Protein 5KZS (pdb70)

Nearest PDB structures (foldseek):
  5kzs-assembly1_A  TM=1.002E+00  e=8.493E-55  Listeria monocytogenes EGD-e
  5hl3-assembly1_A  TM=8.736E-01  e=1.172E-37  Listeria monocytogenes EGD-e
  5llk-assembly1_A  TM=5.503E-01  e=1.320E-02  Homo sapiens
  6hlu-assembly1_A  TM=4.053E-01  e=4.390E-02  Chlorobaculum tepidum
  8dpu-assembly1_A  TM=6.374E-01  e=7.133E-01  Homo sapiens

Organism: Listeria monocytogenes serovar 1/2a (strain ATCC BAA-679 / EGD-e) (NCBI:txid169963)

Sequence (324 aa):
SDLYPLPAPIIDVFPDEGLAKDAKNLNKDSVNDVIDQDDLDALTGLGFETETITNDSQLLERAFNNVNIVSVEFGEDLTEFPDISTIPHLNTLFFNTPPEGVTRNLSLPDYQNYPEVTITSGSNLIGAIPDFTGPDLSQLYADITSDDVPDFHTIPKLSTLDLSHNQLTNLPDFQNLTNLAELNLSFNNLTNTTNFTNLSNLNNLNLDYNHLNELPSNVLNSIFIENQSGTVPDQIIKQGETCTIQLPIYFQLAEINLVNPTVLGSYSADIPVEVVTTTNADTESITLDTSELSPGVYNFNVQFNDAYPITQEGCVYDWVLTVN

Structure (mmCIF, N/CA/C/O backbone):
data_5KZS
#
_entry.id   5KZS
#
_cell.length_a   157.776
_cell.length_b   157.776
_cell.length_c   36.280
_cell.angle_alpha   90.00
_cell.angle_beta   90.00
_cell.angle_gamma   90.00
#
_symmetry.space_group_name_H-M   'I 4'
#
loop_
_entity.id
_entity.type
_entity.pdbx_description
1 polymer 'Putative cell surface protein, similar to internalin proteins'
2 water water
#
loop_
_atom_site.group_PDB
_atom_site.id
_atom_site.type_symbol
_atom_site.label_atom_id
_atom_site.label_alt_id
_atom_site.label_comp_id
_atom_site.label_asym_id
_atom_site.label_entity_id
_atom_site.label_seq_id
_atom_site.pdbx_PDB_ins_code
_atom_site.Cartn_x
_atom_site.Cartn_y
_atom_site.Cartn_z
_atom_site.occupancy
_atom_site.B_iso_or_equiv
_atom_site.auth_seq_id
_atom_site.auth_comp_id
_atom_site.auth_asym_id
_atom_site.auth_atom_id
_atom_site.pdbx_PDB_model_num
ATOM 1 N N . SER A 1 5 ? -16.021 37.549 -5.118 1.00 116.68 32 SER A N 1
ATOM 2 C CA . SER A 1 5 ? -17.247 36.717 -4.900 1.00 119.53 32 SER A CA 1
ATOM 3 C C . SER A 1 5 ? -17.071 35.726 -3.732 1.00 114.72 32 SER A C 1
ATOM 4 O O . SER A 1 5 ? -17.573 34.593 -3.800 1.00 113.59 32 SER A O 1
ATOM 7 N N . ASP A 1 6 ? -16.393 36.190 -2.669 1.00 107.26 33 ASP A N 1
ATOM 8 C CA . ASP A 1 6 ? -15.913 35.380 -1.521 1.00 101.73 33 ASP A CA 1
ATOM 9 C C . ASP A 1 6 ? -14.635 34.589 -1.788 1.00 95.25 33 ASP A C 1
ATOM 10 O O . ASP A 1 6 ? -14.031 34.104 -0.837 1.00 91.94 33 ASP A O 1
ATOM 15 N N . LEU A 1 7 ? -14.222 34.448 -3.050 1.00 90.92 34 LEU A N 1
ATOM 16 C CA . LEU A 1 7 ? -13.108 33.561 -3.398 1.00 88.02 34 LEU A CA 1
ATOM 17 C C . LEU A 1 7 ? -11.780 34.120 -2.912 1.00 84.47 34 LEU A C 1
ATOM 18 O O . LEU A 1 7 ? -11.387 35.211 -3.317 1.00 84.71 34 LEU A O 1
ATOM 23 N N . TYR A 1 8 ? -11.099 33.359 -2.052 1.00 80.17 35 TYR A N 1
ATOM 24 C CA . TYR A 1 8 ? -9.786 33.738 -1.535 1.00 77.66 35 TYR A CA 1
ATOM 25 C C . TYR A 1 8 ? -8.794 33.671 -2.679 1.00 76.93 35 TYR A C 1
ATOM 26 O O . TYR A 1 8 ? -8.901 32.783 -3.527 1.00 74.57 35 TYR A O 1
ATOM 35 N N . PRO A 1 9 ? -7.837 34.612 -2.729 1.00 78.30 36 PRO A N 1
ATOM 36 C CA . PRO A 1 9 ? -6.949 34.599 -3.876 1.00 78.40 36 PRO A CA 1
ATOM 37 C C . PRO A 1 9 ? -5.777 33.658 -3.642 1.00 78.32 36 PRO A C 1
ATOM 38 O O . PRO A 1 9 ? -5.278 33.533 -2.510 1.00 78.06 36 PRO A O 1
ATOM 42 N N . LEU A 1 10 ? -5.343 33.016 -4.718 1.00 77.69 37 LEU A N 1
ATOM 43 C CA . LEU A 1 10 ? -4.343 31.968 -4.650 1.00 76.64 37 LEU A CA 1
ATOM 44 C C . LEU A 1 10 ? -3.107 32.426 -5.398 1.00 76.36 37 LEU A C 1
ATOM 45 O O . LEU A 1 10 ? -3.233 33.212 -6.331 1.00 77.39 37 LEU A O 1
ATOM 50 N N . PRO A 1 11 ? -1.914 31.942 -5.041 1.00 76.96 38 PRO A N 1
ATOM 51 C CA . PRO A 1 11 ? -1.683 30.878 -4.041 1.00 75.20 38 PRO A CA 1
ATOM 52 C C . PRO A 1 11 ? -1.831 31.311 -2.581 1.00 72.46 38 PRO A C 1
ATOM 53 O O . PRO A 1 11 ? -1.721 32.471 -2.297 1.00 75.05 38 PRO A O 1
ATOM 57 N N . ALA A 1 12 ? -2.062 30.375 -1.671 1.00 71.01 39 ALA A N 1
ATOM 58 C CA . ALA A 1 12 ? -2.109 30.677 -0.238 1.00 70.12 39 ALA A CA 1
ATOM 59 C C . ALA A 1 12 ? -2.247 29.413 0.627 1.00 70.20 39 ALA A C 1
ATOM 60 O O . ALA A 1 12 ? -2.706 28.349 0.134 1.00 68.94 39 ALA A O 1
ATOM 62 N N . PRO A 1 13 ? -1.899 29.530 1.932 1.00 70.65 40 PRO A N 1
ATOM 63 C CA . PRO A 1 13 ? -1.991 28.388 2.845 1.00 71.42 40 PRO A CA 1
ATOM 64 C C . PRO A 1 13 ? -3.393 27.830 2.940 1.00 73.08 40 PRO A C 1
ATOM 65 O O . PRO A 1 13 ? -4.374 28.560 2.768 1.00 74.40 40 PRO A O 1
ATOM 69 N N . ILE A 1 14 ? -3.493 26.543 3.227 1.00 73.94 41 ILE A N 1
ATOM 70 C CA . ILE A 1 14 ? -4.792 25.936 3.450 1.00 73.14 41 ILE A CA 1
ATOM 71 C C . ILE A 1 14 ? -5.492 26.640 4.619 1.00 72.54 41 ILE A C 1
ATOM 72 O O . ILE A 1 14 ? -6.578 27.163 4.436 1.00 75.07 41 ILE A O 1
ATOM 77 N N . ILE A 1 15 ? -4.861 26.697 5.787 1.00 71.79 42 ILE A N 1
ATOM 78 C CA . ILE A 1 15 ? -5.469 27.316 6.986 1.00 73.56 42 ILE A CA 1
ATOM 79 C C . ILE A 1 15 ? -5.983 28.781 6.769 1.00 76.35 42 ILE A C 1
ATOM 80 O O . ILE A 1 15 ? -6.898 29.237 7.463 1.00 78.20 42 ILE A O 1
ATOM 85 N N . ASP A 1 16 ? -5.404 29.507 5.812 1.00 75.92 43 ASP A N 1
ATOM 86 C CA . ASP A 1 16 ? -5.865 30.861 5.475 1.00 76.10 43 ASP A CA 1
ATOM 87 C C . ASP A 1 16 ? -7.059 30.863 4.520 1.00 73.94 43 ASP A C 1
ATOM 88 O O . ASP A 1 16 ? -7.931 31.716 4.638 1.00 74.97 43 ASP A O 1
ATOM 93 N N . VAL A 1 17 ? -7.067 29.956 3.549 1.00 71.71 44 VAL A N 1
ATOM 94 C CA . VAL A 1 17 ? -8.245 29.756 2.693 1.00 71.74 44 VAL A CA 1
ATOM 95 C C . VAL A 1 17 ? -9.421 29.190 3.524 1.00 71.06 44 VAL A C 1
ATOM 96 O O . VAL A 1 17 ? -10.568 29.612 3.355 1.00 69.82 44 VAL A O 1
ATOM 100 N N . PHE A 1 18 ? -9.127 28.274 4.441 1.00 70.19 45 PHE A N 1
ATOM 101 C CA . PHE A 1 18 ? -10.153 27.561 5.194 1.00 70.72 45 PHE A CA 1
ATOM 102 C C . PHE A 1 18 ? -9.966 27.754 6.711 1.00 71.04 45 PHE A C 1
ATOM 103 O O . PHE A 1 18 ? -9.635 26.805 7.410 1.00 73.91 45 PHE A O 1
ATOM 111 N N . PRO A 1 19 ? -10.216 28.963 7.239 1.00 70.16 46 PRO A N 1
ATOM 112 C CA . PRO A 1 19 ? -9.896 29.361 8.631 1.00 71.53 46 PRO A CA 1
ATOM 113 C C . PRO A 1 19 ? -10.622 28.691 9.822 1.00 73.49 46 PRO A C 1
ATOM 114 O O . PRO A 1 19 ? -11.074 29.376 10.745 1.00 73.96 46 PRO A O 1
ATOM 118 N N . ASP A 1 20 ? -10.691 27.360 9.804 1.00 76.59 47 ASP A N 1
ATOM 119 C CA . ASP A 1 20 ? -11.193 26.536 10.909 1.00 79.48 47 ASP A CA 1
ATOM 120 C C . ASP A 1 20 ? -10.283 25.317 10.970 1.00 81.81 47 ASP A C 1
ATOM 121 O O . ASP A 1 20 ? -10.014 24.697 9.931 1.00 80.47 47 ASP A O 1
ATOM 126 N N . GLU A 1 21 ? -9.807 24.975 12.167 1.00 85.32 48 GLU A N 1
ATOM 127 C CA . GLU A 1 21 ? -8.879 23.853 12.322 1.00 86.92 48 GLU A CA 1
ATOM 128 C C . GLU A 1 21 ? -9.450 22.597 11.681 1.00 84.86 48 GLU A C 1
ATOM 129 O O . GLU A 1 21 ? -8.844 22.035 10.763 1.00 84.49 48 GLU A O 1
ATOM 135 N N . GLY A 1 22 ? -10.633 22.203 12.137 1.00 82.85 49 GLY A N 1
ATOM 136 C CA . GLY A 1 22 ? -11.276 20.992 11.670 1.00 82.77 49 GLY A CA 1
ATOM 137 C C . GLY A 1 22 ? -11.361 20.903 10.157 1.00 81.46 49 GLY A C 1
ATOM 138 O O . GLY A 1 22 ? -10.957 19.901 9.571 1.00 81.65 49 GLY A O 1
ATOM 139 N N . LEU A 1 23 ? -11.870 21.958 9.528 1.00 80.29 50 LEU A N 1
ATOM 140 C CA . LEU A 1 23 ? -12.126 21.955 8.081 1.00 77.88 50 LEU A CA 1
ATOM 141 C C . LEU A 1 23 ? -10.835 21.957 7.287 1.00 75.17 50 LEU A C 1
ATOM 142 O O . LEU A 1 23 ? -10.750 21.343 6.231 1.00 72.37 50 LEU A O 1
ATOM 147 N N . ALA A 1 24 ? -9.848 22.678 7.800 1.00 74.91 51 ALA A N 1
ATOM 148 C CA . ALA A 1 24 ? -8.554 22.789 7.157 1.00 75.85 51 ALA A CA 1
ATOM 149 C C . ALA A 1 24 ? -7.822 21.457 7.181 1.00 76.82 51 ALA A C 1
ATOM 150 O O . ALA A 1 24 ? -7.227 21.037 6.175 1.00 75.15 51 ALA A O 1
ATOM 152 N N . LYS A 1 25 ? -7.855 20.818 8.347 1.00 77.94 52 LYS A N 1
ATOM 153 C CA . LYS A 1 25 ? -7.289 19.493 8.517 1.00 80.07 52 LYS A CA 1
ATOM 154 C C . LYS A 1 25 ? -7.869 18.543 7.464 1.00 77.11 52 LYS A C 1
ATOM 155 O O . LYS A 1 25 ? -7.120 17.914 6.718 1.00 76.49 52 LYS A O 1
ATOM 161 N N . ASP A 1 26 ? -9.191 18.498 7.359 1.00 75.04 53 ASP A N 1
ATOM 162 C CA . ASP A 1 26 ? -9.850 17.639 6.370 1.00 75.93 53 ASP A CA 1
ATOM 163 C C . ASP A 1 26 ? -9.511 18.045 4.941 1.00 74.51 53 ASP A C 1
ATOM 164 O O . ASP A 1 26 ? -9.295 17.190 4.079 1.00 74.34 53 ASP A O 1
ATOM 177 N N . ALA A 1 28 ? -6.795 19.502 4.008 1.00 75.89 55 ALA A N 1
ATOM 178 C CA . ALA A 1 28 ? -5.398 19.094 3.802 1.00 76.76 55 ALA A CA 1
ATOM 179 C C . ALA A 1 28 ? -5.345 17.674 3.315 1.00 76.58 55 ALA A C 1
ATOM 180 O O . ALA A 1 28 ? -4.700 17.380 2.310 1.00 75.24 55 ALA A O 1
ATOM 182 N N . LYS A 1 29 ? -6.056 16.809 4.036 1.00 78.63 56 LYS A N 1
ATOM 183 C CA . LYS A 1 29 ? -6.209 15.413 3.654 1.00 78.34 56 LYS A CA 1
ATOM 184 C C . LYS A 1 29 ? -6.840 15.261 2.265 1.00 76.19 56 LYS A C 1
ATOM 185 O O . LYS A 1 29 ? -6.359 14.483 1.468 1.00 77.23 56 LYS A O 1
ATOM 191 N N . ASN A 1 30 ? -7.882 16.020 1.956 1.00 75.34 57 ASN A N 1
ATOM 192 C CA . ASN A 1 30 ? -8.507 15.934 0.628 1.00 76.19 57 ASN A CA 1
ATOM 193 C C . ASN A 1 30 ? -7.572 16.313 -0.527 1.00 77.02 57 ASN A C 1
ATOM 194 O O . ASN A 1 30 ? -7.697 15.783 -1.623 1.00 75.60 57 ASN A O 1
ATOM 199 N N . LEU A 1 31 ? -6.646 17.234 -0.261 1.00 80.08 58 LEU A N 1
ATOM 200 C CA . LEU A 1 31 ? -5.680 17.749 -1.245 1.00 80.71 58 LEU A CA 1
ATOM 201 C C . LEU A 1 31 ? -4.340 17.026 -1.214 1.00 83.47 58 LEU A C 1
ATOM 202 O O . LEU A 1 31 ? -3.438 17.343 -1.997 1.00 82.22 58 LEU A O 1
ATOM 207 N N . ASN A 1 32 ? -4.203 16.086 -0.285 1.00 87.27 59 ASN A N 1
ATOM 208 C CA . ASN A 1 32 ? -3.000 15.284 -0.121 1.00 89.45 59 ASN A CA 1
ATOM 209 C C . ASN A 1 32 ? -1.806 16.152 0.275 1.00 88.51 59 ASN A C 1
ATOM 210 O O . ASN A 1 32 ? -0.735 16.075 -0.327 1.00 91.32 59 ASN A O 1
ATOM 215 N N . LYS A 1 33 ? -2.018 16.978 1.298 1.00 84.58 60 LYS A N 1
ATOM 216 C CA . LYS A 1 33 ? -0.991 17.847 1.835 1.00 84.30 60 LYS A CA 1
ATOM 217 C C . LYS A 1 33 ? -0.794 17.516 3.304 1.00 84.04 60 LYS A C 1
ATOM 218 O O . LYS A 1 33 ? -1.754 17.279 4.015 1.00 84.43 60 LYS A O 1
ATOM 224 N N . ASP A 1 34 ? 0.454 17.522 3.756 1.00 87.49 61 ASP A N 1
ATOM 225 C CA . ASP A 1 34 ? 0.807 17.098 5.124 1.00 89.12 61 ASP A CA 1
ATOM 226 C C . ASP A 1 34 ? 0.401 18.104 6.198 1.00 86.37 61 ASP A C 1
ATOM 227 O O . ASP A 1 34 ? 0.176 17.742 7.354 1.00 84.57 61 ASP A O 1
ATOM 232 N N . SER A 1 35 ? 0.338 19.369 5.814 1.00 84.06 62 SER A N 1
ATOM 233 C CA . SER A 1 35 ? 0.188 20.449 6.761 1.00 83.76 62 SER A CA 1
ATOM 234 C C . SER A 1 35 ? -0.921 21.377 6.308 1.00 81.93 62 SER A C 1
ATOM 235 O O . SER A 1 35 ? -1.111 21.594 5.106 1.00 81.98 62 SER A O 1
ATOM 238 N N . VAL A 1 36 ? -1.637 21.944 7.276 1.00 80.25 63 VAL A N 1
ATOM 239 C CA . VAL A 1 36 ? -2.608 23.013 6.996 1.00 77.57 63 VAL A CA 1
ATOM 240 C C . VAL A 1 36 ? -1.899 24.306 6.548 1.00 78.64 63 VAL A C 1
ATOM 241 O O . VAL A 1 36 ? -2.528 25.203 5.981 1.00 79.98 63 VAL A O 1
ATOM 245 N N . ASN A 1 37 ? -0.594 24.402 6.803 1.00 78.24 64 ASN A N 1
ATOM 246 C CA . ASN A 1 37 ? 0.196 25.539 6.352 1.00 77.94 64 ASN A CA 1
ATOM 247 C C . ASN A 1 37 ? 0.720 25.379 4.929 1.00 75.83 64 ASN A C 1
ATOM 248 O O . ASN A 1 37 ? 1.304 26.319 4.387 1.00 75.30 64 ASN A O 1
ATOM 253 N N . ASP A 1 38 ? 0.504 24.215 4.317 1.00 74.61 65 ASP A N 1
ATOM 254 C CA . ASP A 1 38 ? 0.924 24.000 2.940 1.00 74.89 65 ASP A CA 1
ATOM 255 C C . ASP A 1 38 ? 0.147 24.859 1.960 1.00 73.99 65 ASP A C 1
ATOM 256 O O . ASP A 1 38 ? -1.074 24.998 2.041 1.00 73.66 65 ASP A O 1
ATOM 261 N N . VAL A 1 39 ? 0.893 25.432 1.032 1.00 73.41 66 VAL A N 1
ATOM 262 C CA . VAL A 1 39 ? 0.356 26.350 0.063 1.00 73.63 66 VAL A CA 1
ATOM 263 C C . VAL A 1 39 ? -0.340 25.604 -1.062 1.00 72.93 66 VAL A C 1
ATOM 264 O O . VAL A 1 39 ? 0.222 24.672 -1.630 1.00 73.16 66 VAL A O 1
ATOM 268 N N . ILE A 1 40 ? -1.542 26.072 -1.401 1.00 73.18 67 ILE A N 1
ATOM 269 C CA . ILE A 1 40 ? -2.307 25.526 -2.519 1.00 73.90 67 ILE A CA 1
ATOM 270 C C . ILE A 1 40 ? -2.560 26.565 -3.570 1.00 73.09 67 ILE A C 1
ATOM 271 O O . ILE A 1 40 ? -2.633 27.744 -3.267 1.00 72.73 67 ILE A O 1
ATOM 276 N N . ASP A 1 41 ? -2.697 26.097 -4.804 1.00 74.33 68 ASP A N 1
ATOM 277 C CA . ASP A 1 41 ? -3.053 26.943 -5.938 1.00 76.61 68 ASP A CA 1
ATOM 278 C C . ASP A 1 41 ? -4.346 26.415 -6.545 1.00 76.96 68 ASP A C 1
ATOM 279 O O . ASP A 1 41 ? -4.905 25.435 -6.050 1.00 75.07 68 ASP A O 1
ATOM 284 N N . GLN A 1 42 ? -4.819 27.069 -7.604 1.00 79.56 69 GLN A N 1
ATOM 285 C CA . GLN A 1 42 ? -6.071 26.677 -8.263 1.00 80.70 69 GLN A CA 1
ATOM 286 C C . GLN A 1 42 ? -5.988 25.292 -8.912 1.00 79.25 69 GLN A C 1
ATOM 287 O O . GLN A 1 42 ? -6.944 24.531 -8.834 1.00 77.68 69 GLN A O 1
ATOM 293 N N . ASP A 1 43 ? -4.852 24.963 -9.525 1.00 80.17 70 ASP A N 1
ATOM 294 C CA . ASP A 1 43 ? -4.640 23.620 -10.100 1.00 81.23 70 ASP A CA 1
ATOM 295 C C . ASP A 1 43 ? -4.870 22.499 -9.082 1.00 78.62 70 ASP A C 1
ATOM 296 O O . ASP A 1 43 ? -5.449 21.464 -9.424 1.00 77.14 70 ASP A O 1
ATOM 301 N N . ASP A 1 44 ? -4.435 22.720 -7.838 1.00 77.13 71 ASP A N 1
ATOM 302 C CA . ASP A 1 44 ? -4.618 21.743 -6.750 1.00 76.92 71 ASP A CA 1
ATOM 303 C C . ASP A 1 44 ? -6.087 21.451 -6.456 1.00 75.01 71 ASP A C 1
ATOM 304 O O . ASP A 1 44 ? -6.446 20.325 -6.125 1.00 73.57 71 ASP A O 1
ATOM 309 N N . LEU A 1 45 ? -6.920 22.478 -6.564 1.00 75.33 72 LEU A N 1
ATOM 310 C CA . LEU A 1 45 ? -8.358 22.340 -6.423 1.00 74.30 72 LEU A CA 1
ATOM 311 C C . LEU A 1 45 ? -8.976 21.747 -7.692 1.00 74.44 72 LEU A C 1
ATOM 312 O O . LEU A 1 45 ? -9.868 20.906 -7.590 1.00 75.52 72 LEU A O 1
ATOM 317 N N . ASP A 1 46 ? -8.506 22.165 -8.872 1.00 75.38 73 ASP A N 1
ATOM 318 C CA . ASP A 1 46 ? -9.011 21.634 -10.155 1.00 77.12 73 ASP A CA 1
ATOM 319 C C . ASP A 1 46 ? -8.801 20.118 -10.291 1.00 78.86 73 ASP A C 1
ATOM 320 O O . ASP A 1 46 ? -9.586 19.438 -10.956 1.00 79.24 73 ASP A O 1
ATOM 325 N N . ALA A 1 47 ? -7.753 19.591 -9.658 1.00 79.69 74 ALA A N 1
ATOM 326 C CA . ALA A 1 47 ? -7.519 18.148 -9.640 1.00 81.64 74 ALA A CA 1
ATOM 327 C C . ALA A 1 47 ? -8.455 17.361 -8.709 1.00 82.43 74 ALA A C 1
ATOM 328 O O . ALA A 1 47 ? -8.559 16.141 -8.861 1.00 87.32 74 ALA A O 1
ATOM 330 N N . LEU A 1 48 ? -9.118 18.022 -7.757 1.00 80.05 75 LEU A N 1
ATOM 331 C CA . LEU A 1 48 ? -10.049 17.329 -6.857 1.00 79.27 75 LEU A CA 1
ATOM 332 C C . LEU A 1 48 ? -11.330 16.893 -7.578 1.00 79.53 75 LEU A C 1
ATOM 333 O O . LEU A 1 48 ? -11.905 17.677 -8.335 1.00 81.62 75 LEU A O 1
ATOM 338 N N . THR A 1 49 ? -11.748 15.639 -7.353 1.00 77.92 76 THR A N 1
ATOM 339 C CA . THR A 1 49 ? -13.073 15.148 -7.776 1.00 76.38 76 THR A CA 1
ATOM 340 C C . THR A 1 49 ? -13.997 14.739 -6.612 1.00 74.76 76 THR A C 1
ATOM 341 O O . THR A 1 49 ? -15.175 14.448 -6.843 1.00 74.94 76 THR A O 1
ATOM 345 N N . GLY A 1 50 ? -13.486 14.743 -5.379 1.00 73.73 77 GLY A N 1
ATOM 346 C CA . GLY A 1 50 ? -14.270 14.356 -4.208 1.00 73.38 77 GLY A CA 1
ATOM 347 C C . GLY A 1 50 ? -13.775 15.040 -2.954 1.00 73.79 77 GLY A C 1
ATOM 348 O O . GLY A 1 50 ? -12.607 15.368 -2.856 1.00 75.13 77 GLY A O 1
ATOM 349 N N . LEU A 1 51 ? -14.668 15.255 -1.997 1.00 75.38 78 LEU A N 1
ATOM 350 C CA . LEU A 1 51 ? -14.339 15.905 -0.732 1.00 76.05 78 LEU A CA 1
ATOM 351 C C . LEU A 1 51 ? -14.887 15.083 0.422 1.00 76.24 78 LEU A C 1
ATOM 352 O O . LEU A 1 51 ? -16.095 14.936 0.547 1.00 78.63 78 LEU A O 1
ATOM 357 N N . GLY A 1 52 ? -14.009 14.536 1.254 1.00 75.79 79 GLY A N 1
ATOM 358 C CA . GLY A 1 52 ? -14.418 13.853 2.487 1.00 74.76 79 GLY A CA 1
ATOM 359 C C . GLY A 1 52 ? -14.271 14.761 3.694 1.00 73.66 79 GLY A C 1
ATOM 360 O O . GLY A 1 52 ? -13.450 15.677 3.683 1.00 71.12 79 GLY A O 1
ATOM 361 N N . PHE A 1 53 ? -15.066 14.507 4.733 1.00 72.58 80 PHE A N 1
ATOM 362 C CA . PHE A 1 53 ? -14.989 15.263 5.988 1.00 73.91 80 PHE A CA 1
ATOM 363 C C . PHE A 1 53 ? -15.226 14.323 7.139 1.00 75.36 80 PHE A C 1
ATOM 364 O O . PHE A 1 53 ? -16.104 13.474 7.069 1.00 73.81 80 PHE A O 1
ATOM 372 N N . GLU A 1 54 ? -14.442 14.477 8.196 1.00 79.18 81 GLU A N 1
ATOM 373 C CA . GLU A 1 54 ? -14.508 13.566 9.345 1.00 83.85 81 GLU A CA 1
ATOM 374 C C . GLU A 1 54 ? -14.272 14.192 10.728 1.00 82.87 81 GLU A C 1
ATOM 375 O O . GLU A 1 54 ? -14.592 13.568 11.736 1.00 84.46 81 GLU A O 1
ATOM 381 N N . THR A 1 55 ? -13.726 15.404 10.794 1.00 81.29 82 THR A N 1
ATOM 382 C CA . THR A 1 55 ? -13.410 16.027 12.073 1.00 82.16 82 THR A CA 1
ATOM 383 C C . THR A 1 55 ? -14.694 16.587 12.668 1.00 83.05 82 THR A C 1
ATOM 384 O O . THR A 1 55 ? -15.385 17.407 12.037 1.00 82.01 82 THR A O 1
ATOM 388 N N . GLU A 1 56 ? -15.001 16.160 13.891 1.00 83.58 83 GLU A N 1
ATOM 389 C CA . GLU A 1 56 ? -16.311 16.433 14.483 1.00 84.49 83 GLU A CA 1
ATOM 390 C C . GLU A 1 56 ? -16.508 17.848 15.052 1.00 82.94 83 GLU A C 1
ATOM 391 O O . GLU A 1 56 ? -17.593 18.162 15.533 1.00 81.13 83 GLU A O 1
ATOM 397 N N . THR A 1 57 ? -15.479 18.693 14.988 1.00 82.50 84 THR A N 1
ATOM 398 C CA . THR A 1 57 ? -15.604 20.101 15.390 1.00 83.29 84 THR A CA 1
ATOM 399 C C . THR A 1 57 ? -16.199 20.996 14.299 1.00 82.21 84 THR A C 1
ATOM 400 O O . THR A 1 57 ? -16.565 22.138 14.599 1.00 82.91 84 THR A O 1
ATOM 404 N N . ILE A 1 58 ? -16.289 20.491 13.058 1.00 79.71 85 ILE A N 1
ATOM 405 C CA . ILE A 1 58 ? -16.861 21.254 11.940 1.00 77.49 85 ILE A CA 1
ATOM 406 C C . ILE A 1 58 ? -18.325 21.495 12.267 1.00 78.42 85 ILE A C 1
ATOM 407 O O . ILE A 1 58 ? -19.029 20.562 12.661 1.00 83.03 85 ILE A O 1
ATOM 412 N N . THR A 1 59 ? -18.756 22.749 12.139 1.00 79.94 86 THR A N 1
ATOM 413 C CA . THR A 1 59 ? -20.154 23.168 12.314 1.00 80.78 86 THR A CA 1
ATOM 414 C C . THR A 1 59 ? -20.736 23.599 10.974 1.00 80.36 86 THR A C 1
ATOM 415 O O . THR A 1 59 ? -20.015 23.651 9.971 1.00 79.40 86 THR A O 1
ATOM 419 N N . ASN A 1 60 ? -22.032 23.921 10.973 1.00 82.49 87 ASN A N 1
ATOM 420 C CA . ASN A 1 60 ? -22.720 24.488 9.796 1.00 83.10 87 ASN A CA 1
ATOM 421 C C . ASN A 1 60 ? -22.038 25.766 9.317 1.00 84.08 87 ASN A C 1
ATOM 422 O O . ASN A 1 60 ? -21.934 26.014 8.109 1.00 84.44 87 ASN A O 1
ATOM 427 N N . ASP A 1 61 ? -21.603 26.580 10.279 1.00 84.36 88 ASP A N 1
ATOM 428 C CA . ASP A 1 61 ? -20.899 27.821 9.987 1.00 84.35 88 ASP A CA 1
ATOM 429 C C . ASP A 1 61 ? -19.498 27.556 9.412 1.00 82.24 88 ASP A C 1
ATOM 430 O O . ASP A 1 61 ? -19.175 28.056 8.338 1.00 79.86 88 ASP A O 1
ATOM 435 N N . SER A 1 62 ? -18.688 26.737 10.085 1.00 82.14 89 SER A N 1
ATOM 436 C CA . SER A 1 62 ? -17.357 26.377 9.563 1.00 80.73 89 SER A CA 1
ATOM 437 C C . SER A 1 62 ? -17.445 25.839 8.130 1.00 79.01 89 SER A C 1
ATOM 438 O O . SER A 1 62 ? -16.695 26.265 7.254 1.00 76.94 89 SER A O 1
ATOM 449 N N . GLN A 1 64 ? -19.495 26.346 5.803 1.00 79.15 91 GLN A N 1
ATOM 450 C CA . GLN A 1 64 ? -19.733 27.420 4.812 1.00 81.24 91 GLN A CA 1
ATOM 451 C C . GLN A 1 64 ? -18.464 28.042 4.255 1.00 78.27 91 GLN A C 1
ATOM 452 O O . GLN A 1 64 ? -18.483 28.583 3.152 1.00 78.12 91 GLN A O 1
ATOM 458 N N . LEU A 1 65 ? -17.364 27.944 4.993 1.00 76.41 92 LEU A N 1
ATOM 459 C CA . LEU A 1 65 ? -16.100 28.522 4.537 1.00 76.07 92 LEU A CA 1
ATOM 460 C C . LEU A 1 65 ? -15.664 27.921 3.193 1.00 75.41 92 LEU A C 1
ATOM 461 O O . LEU A 1 65 ? -14.866 28.520 2.485 1.00 74.84 92 LEU A O 1
ATOM 466 N N . LEU A 1 66 ? -16.224 26.766 2.834 1.00 75.00 93 LEU A N 1
ATOM 467 C CA . LEU A 1 66 ? -15.995 26.137 1.526 1.00 76.32 93 LEU A CA 1
ATOM 468 C C . LEU A 1 66 ? -16.323 26.999 0.308 1.00 77.11 93 LEU A C 1
ATOM 469 O O . LEU A 1 66 ? -15.804 26.739 -0.776 1.00 78.13 93 LEU A O 1
ATOM 474 N N . GLU A 1 67 ? -17.175 28.003 0.447 1.00 78.21 94 GLU A N 1
ATOM 475 C CA . GLU A 1 67 ? -17.384 28.900 -0.683 1.00 82.19 94 GLU A CA 1
ATOM 476 C C . GLU A 1 67 ? -16.271 29.940 -0.871 1.00 81.47 94 GLU A C 1
ATOM 477 O O . GLU A 1 67 ? -16.396 30.822 -1.728 1.00 81.31 94 GLU A O 1
ATOM 483 N N . ARG A 1 68 ? -15.189 29.826 -0.090 1.00 80.24 95 ARG A N 1
ATOM 484 C CA . ARG A 1 68 ? -13.958 30.596 -0.307 1.00 79.07 95 ARG A CA 1
ATOM 485 C C . ARG A 1 68 ? -13.027 29.964 -1.357 1.00 79.11 95 ARG A C 1
ATOM 486 O O . ARG A 1 68 ? -11.997 30.563 -1.677 1.00 79.97 95 ARG A O 1
ATOM 494 N N . ALA A 1 69 ? -13.364 28.782 -1.895 1.00 77.37 96 ALA A N 1
ATOM 495 C CA . ALA A 1 69 ? -12.571 28.186 -2.983 1.00 77.24 96 ALA A CA 1
ATOM 496 C C . ALA A 1 69 ? -13.466 27.623 -4.059 1.00 76.36 96 ALA A C 1
ATOM 497 O O . ALA A 1 69 ? -14.528 27.139 -3.740 1.00 76.93 96 ALA A O 1
ATOM 507 N N . PHE A 1 71 ? -14.444 24.831 -6.523 1.00 79.08 98 PHE A N 1
ATOM 508 C CA . PHE A 1 71 ? -14.283 23.394 -6.760 1.00 76.26 98 PHE A CA 1
ATOM 509 C C . PHE A 1 71 ? -14.912 23.032 -8.099 1.00 76.57 98 PHE A C 1
ATOM 510 O O . PHE A 1 71 ? -16.039 22.562 -8.142 1.00 78.65 98 PHE A O 1
ATOM 518 N N . ASN A 1 72 ? -14.183 23.268 -9.186 1.00 77.51 99 ASN A N 1
ATOM 519 C CA . ASN A 1 72 ? -14.702 23.078 -10.552 1.00 79.77 99 ASN A CA 1
ATOM 520 C C . ASN A 1 72 ? -15.095 21.636 -10.912 1.00 80.59 99 ASN A C 1
ATOM 521 O O . ASN A 1 72 ? -16.037 21.422 -11.679 1.00 79.05 99 ASN A O 1
ATOM 526 N N . ASN A 1 73 ? -14.362 20.655 -10.386 1.00 81.12 100 ASN A N 1
ATOM 527 C CA . ASN A 1 73 ? -14.504 19.268 -10.835 1.00 80.10 100 ASN A CA 1
ATOM 528 C C . ASN A 1 73 ? -14.936 18.278 -9.753 1.00 78.83 100 ASN A C 1
ATOM 529 O O . ASN A 1 73 ? -15.053 17.080 -10.043 1.00 78.81 100 ASN A O 1
ATOM 534 N N . VAL A 1 74 ? -15.210 18.766 -8.534 1.00 77.55 101 VAL A N 1
ATOM 535 C CA . VAL A 1 74 ? -15.752 17.920 -7.464 1.00 75.85 101 VAL A CA 1
ATOM 536 C C . VAL A 1 74 ? -17.134 17.499 -7.903 1.00 75.53 101 VAL A C 1
ATOM 537 O O . VAL A 1 74 ? -17.933 18.342 -8.262 1.00 75.98 101 VAL A O 1
ATOM 541 N N . ASN A 1 75 ? -17.390 16.196 -7.913 1.00 76.41 102 ASN A N 1
ATOM 542 C CA . ASN A 1 75 ? -18.727 15.669 -8.202 1.00 75.76 102 ASN A CA 1
ATOM 543 C C . ASN A 1 75 ? -19.273 14.834 -7.046 1.00 72.85 102 ASN A C 1
ATOM 544 O O . ASN A 1 75 ? -20.330 14.226 -7.191 1.00 74.85 102 ASN A O 1
ATOM 549 N N . ILE A 1 76 ? -18.589 14.816 -5.905 1.00 70.62 103 ILE A N 1
ATOM 550 C CA . ILE A 1 76 ? -19.079 14.080 -4.751 1.00 71.20 103 ILE A CA 1
ATOM 551 C C . ILE A 1 76 ? -18.542 14.615 -3.433 1.00 70.74 103 ILE A C 1
ATOM 552 O O . ILE A 1 76 ? -17.384 15.002 -3.340 1.00 71.45 103 ILE A O 1
ATOM 557 N N . VAL A 1 77 ? -19.404 14.612 -2.423 1.00 71.26 104 VAL A N 1
ATOM 558 C CA . VAL A 1 77 ? -19.081 15.073 -1.085 1.00 73.21 104 VAL A CA 1
ATOM 559 C C . VAL A 1 77 ? -19.540 14.000 -0.110 1.00 74.81 104 VAL A C 1
ATOM 560 O O . VAL A 1 77 ? -20.691 13.583 -0.162 1.00 75.31 104 VAL A O 1
ATOM 564 N N . SER A 1 78 ? -18.656 13.610 0.806 1.00 77.42 105 SER A N 1
ATOM 565 C CA . SER A 1 78 ? -18.908 12.505 1.726 1.00 78.74 105 SER A CA 1
ATOM 566 C C . SER A 1 78 ? -18.575 12.873 3.169 1.00 78.85 105 SER A C 1
ATOM 567 O O . SER A 1 78 ? -17.409 12.993 3.529 1.00 81.37 105 SER A O 1
ATOM 570 N N . VAL A 1 79 ? -19.609 13.029 3.988 1.00 77.89 106 VAL A N 1
ATOM 571 C CA . VAL A 1 79 ? -19.458 13.365 5.397 1.00 77.32 106 VAL A CA 1
ATOM 572 C C . VAL A 1 79 ? -19.382 12.046 6.162 1.00 79.28 106 VAL A C 1
ATOM 573 O O . VAL A 1 79 ? -20.397 11.508 6.591 1.00 78.30 106 VAL A O 1
ATOM 585 N N . GLU A 1 81 ? -17.824 11.295 9.063 1.00 81.57 108 GLU A N 1
ATOM 586 C CA . GLU A 1 81 ? -18.065 11.442 10.491 1.00 83.42 108 GLU A CA 1
ATOM 587 C C . GLU A 1 81 ? -18.344 12.924 10.767 1.00 82.37 108 GLU A C 1
ATOM 588 O O . GLU A 1 81 ? -17.893 13.776 9.999 1.00 81.95 108 GLU A O 1
ATOM 594 N N . PHE A 1 82 ? -19.097 13.223 11.832 1.00 81.67 109 PHE A N 1
ATOM 595 C CA . PHE A 1 82 ? -19.513 14.613 12.162 1.00 80.25 109 PHE A CA 1
ATOM 596 C C . PHE A 1 82 ? -20.152 14.751 13.550 1.00 80.22 109 PHE A C 1
ATOM 597 O O . PHE A 1 82 ? -20.790 13.819 14.030 1.00 84.52 109 PHE A O 1
ATOM 605 N N . GLY A 1 83 ? -19.992 15.915 14.177 1.00 79.75 110 GLY A N 1
ATOM 606 C CA . GLY A 1 83 ? -20.548 16.199 15.515 1.00 81.74 110 GLY A CA 1
ATOM 607 C C . GLY A 1 83 ? -21.952 16.818 15.529 1.00 84.10 110 GLY A C 1
ATOM 608 O O . GLY A 1 83 ? -22.545 17.096 14.473 1.00 81.62 110 GLY A O 1
ATOM 609 N N . GLU A 1 84 ? -22.475 17.044 16.736 1.00 86.76 111 GLU A N 1
ATOM 610 C CA . GLU A 1 84 ? -23.831 17.586 16.921 1.00 90.16 111 GLU A CA 1
ATOM 611 C C . GLU A 1 84 ? -24.070 18.931 16.240 1.00 89.40 111 GLU A C 1
ATOM 612 O O . GLU A 1 84 ? -25.160 19.189 15.735 1.00 89.15 111 GLU A O 1
ATOM 618 N N . ASP A 1 85 ? -23.056 19.784 16.229 1.00 88.57 112 ASP A N 1
ATOM 619 C CA . ASP A 1 85 ? -23.211 21.129 15.689 1.00 88.95 112 ASP A CA 1
ATOM 620 C C . ASP A 1 85 ? -23.073 21.205 14.169 1.00 86.17 112 ASP A C 1
ATOM 621 O O . ASP A 1 85 ? -23.169 22.282 13.610 1.00 85.96 112 ASP A O 1
ATOM 626 N N . LEU A 1 86 ? -22.848 20.077 13.498 1.00 85.26 113 LEU A N 1
ATOM 627 C CA . LEU A 1 86 ? -23.035 20.011 12.054 1.00 83.86 113 LEU A CA 1
ATOM 628 C C . LEU A 1 86 ? -24.364 19.331 11.779 1.00 84.08 113 LEU A C 1
ATOM 629 O O . LEU A 1 86 ? -24.528 18.125 11.982 1.00 82.40 113 LEU A O 1
ATOM 634 N N . THR A 1 87 ? -25.296 20.134 11.292 1.00 84.64 114 THR A N 1
ATOM 635 C CA . THR A 1 87 ? -26.693 19.764 11.158 1.00 83.54 114 THR A CA 1
ATOM 636 C C . THR A 1 87 ? -27.180 19.793 9.694 1.00 82.54 114 THR A C 1
ATOM 637 O O . THR A 1 87 ? -28.248 19.283 9.402 1.00 81.33 114 THR A O 1
ATOM 641 N N . GLU A 1 88 ? -26.395 20.362 8.780 1.00 83.69 115 GLU A N 1
ATOM 642 C CA . GLU A 1 88 ? -26.656 20.245 7.343 1.00 84.47 115 GLU A CA 1
ATOM 643 C C . GLU A 1 88 ? -25.400 20.552 6.566 1.00 84.08 115 GLU A C 1
ATOM 644 O O . GLU A 1 88 ? -24.533 21.282 7.052 1.00 84.67 115 GLU A O 1
ATOM 650 N N . PHE A 1 89 ? -25.312 20.015 5.354 1.00 82.18 116 PHE A N 1
ATOM 651 C CA . PHE A 1 89 ? -24.310 20.481 4.405 1.00 80.35 116 PHE A CA 1
ATOM 652 C C . PHE A 1 89 ? -24.937 21.667 3.675 1.00 81.17 116 PHE A C 1
ATOM 653 O O . PHE A 1 89 ? -26.061 21.544 3.180 1.00 79.95 116 PHE A O 1
ATOM 661 N N . PRO A 1 90 ? -24.223 22.812 3.607 1.00 80.86 117 PRO A N 1
ATOM 662 C CA . PRO A 1 90 ? -24.858 24.035 3.123 1.00 81.10 117 PRO A CA 1
ATOM 663 C C . PRO A 1 90 ? -25.037 24.096 1.605 1.00 80.69 117 PRO A C 1
ATOM 664 O O . PRO A 1 90 ? -24.494 23.267 0.872 1.00 78.48 117 PRO A O 1
ATOM 668 N N . ASP A 1 91 ? -25.809 25.093 1.173 1.00 81.95 118 ASP A N 1
ATOM 669 C CA . ASP A 1 91 ? -26.135 25.322 -0.226 1.00 81.97 118 ASP A CA 1
ATOM 670 C C . ASP A 1 91 ? -25.198 26.400 -0.751 1.00 82.68 118 ASP A C 1
ATOM 671 O O . ASP A 1 91 ? -25.571 27.563 -0.836 1.00 83.57 118 ASP A O 1
ATOM 676 N N . ILE A 1 92 ? -23.980 26.002 -1.106 1.00 81.68 119 ILE A N 1
ATOM 677 C CA . ILE A 1 92 ? -22.955 26.931 -1.579 1.00 80.15 119 ILE A CA 1
ATOM 678 C C . ILE A 1 92 ? -22.818 26.897 -3.092 1.00 79.45 119 ILE A C 1
ATOM 679 O O . ILE A 1 92 ? -23.121 25.902 -3.736 1.00 80.51 119 ILE A O 1
ATOM 684 N N . SER A 1 93 ? -22.313 27.984 -3.650 1.00 81.44 120 SER A N 1
ATOM 685 C CA . SER A 1 93 ? -22.224 28.144 -5.100 1.00 81.88 120 SER A CA 1
ATOM 686 C C . SER A 1 93 ? -20.879 27.698 -5.691 1.00 80.00 120 SER A C 1
ATOM 687 O O . SER A 1 93 ? -20.677 27.808 -6.901 1.00 79.88 120 SER A O 1
ATOM 690 N N . THR A 1 94 ? -19.969 27.184 -4.860 1.00 78.55 121 THR A N 1
ATOM 691 C CA . THR A 1 94 ? -18.637 26.786 -5.331 1.00 76.96 121 THR A CA 1
ATOM 692 C C . THR A 1 94 ? -18.481 25.321 -5.691 1.00 75.81 121 THR A C 1
ATOM 693 O O . THR A 1 94 ? -17.361 24.889 -5.899 1.00 78.05 121 THR A O 1
ATOM 697 N N . ILE A 1 95 ? -19.569 24.557 -5.787 1.00 76.44 122 ILE A N 1
ATOM 698 C CA . ILE A 1 95 ? -19.499 23.150 -6.233 1.00 75.44 122 ILE A CA 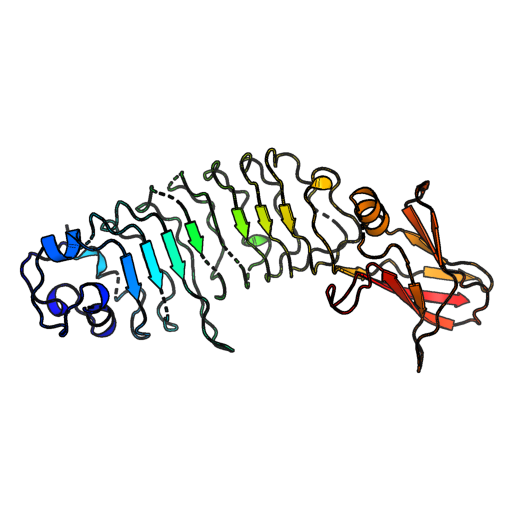1
ATOM 699 C C . ILE A 1 95 ? -20.473 22.890 -7.387 1.00 75.92 122 ILE A C 1
ATOM 700 O O . ILE A 1 95 ? -21.375 22.076 -7.268 1.00 73.93 122 ILE A O 1
ATOM 705 N N . PRO A 1 96 ? -20.273 23.579 -8.526 1.00 79.62 123 PRO A N 1
ATOM 706 C CA . PRO A 1 96 ? -21.280 23.588 -9.598 1.00 81.61 123 PRO A CA 1
ATOM 707 C C . PRO A 1 96 ? -21.640 22.231 -10.192 1.00 81.84 123 PRO A C 1
ATOM 708 O O . PRO A 1 96 ? -22.776 22.054 -10.621 1.00 83.14 123 PRO A O 1
ATOM 712 N N . HIS A 1 97 ? -20.696 21.292 -10.207 1.00 82.61 124 HIS A N 1
ATOM 713 C CA . HIS A 1 97 ? -20.912 19.978 -10.833 1.00 82.95 124 HIS A CA 1
ATOM 714 C C . HIS A 1 97 ? -21.178 18.823 -9.846 1.00 79.07 124 HIS A C 1
ATOM 715 O O . HIS A 1 97 ? -21.093 17.657 -10.226 1.00 80.25 124 HIS A O 1
ATOM 722 N N . LEU A 1 98 ? -21.549 19.141 -8.607 1.00 75.81 125 LEU A N 1
ATOM 723 C CA . LEU A 1 98 ? -21.816 18.124 -7.589 1.00 74.84 125 LEU A CA 1
ATOM 724 C C . LEU A 1 98 ? -22.953 17.186 -8.017 1.00 77.03 125 LEU A C 1
ATOM 725 O O . LEU A 1 98 ? -24.058 17.640 -8.301 1.00 79.56 125 LEU A O 1
ATOM 730 N N . ASN A 1 99 ? -22.645 15.890 -8.091 1.00 78.40 126 ASN A N 1
ATOM 731 C CA . ASN A 1 99 ? -23.597 14.815 -8.438 1.00 78.89 126 ASN A CA 1
ATOM 732 C C . ASN A 1 99 ? -24.128 14.053 -7.229 1.00 78.36 126 ASN A C 1
ATOM 733 O O . ASN A 1 99 ? -25.240 13.514 -7.290 1.00 77.61 126 ASN A O 1
ATOM 738 N N . THR A 1 100 ? -23.339 13.979 -6.158 1.00 77.35 127 THR A N 1
ATOM 739 C CA . THR A 1 100 ? -23.661 13.114 -5.042 1.00 78.60 127 THR A CA 1
ATOM 740 C C . THR A 1 100 ? -23.353 13.769 -3.716 1.00 76.65 127 THR A C 1
ATOM 741 O O . THR A 1 100 ? -22.265 14.268 -3.512 1.00 75.37 127 THR A O 1
ATOM 745 N N . LEU A 1 101 ? -24.309 13.714 -2.803 1.00 76.53 128 LEU A N 1
ATOM 746 C CA . LEU A 1 101 ? -24.101 14.099 -1.416 1.00 77.05 128 LEU A CA 1
ATOM 747 C C . LEU A 1 101 ? -24.317 12.835 -0.587 1.00 76.38 128 LEU A C 1
ATOM 748 O O . LEU A 1 101 ? -25.335 12.179 -0.750 1.00 79.92 128 LEU A O 1
ATOM 753 N N . PHE A 1 102 ? -23.370 12.506 0.294 1.00 75.14 129 PHE A N 1
ATOM 754 C CA . PHE A 1 102 ? -23.440 11.301 1.129 1.00 73.84 129 PHE A CA 1
ATOM 755 C C . PHE A 1 102 ? -23.044 11.566 2.588 1.00 75.17 129 PHE A C 1
ATOM 756 O O . PHE A 1 102 ? -21.887 11.863 2.869 1.00 76.58 129 PHE A O 1
ATOM 764 N N . PHE A 1 103 ? -24.007 11.455 3.504 1.00 76.86 130 PHE A N 1
ATOM 765 C CA . PHE A 1 103 ? -23.714 11.288 4.927 1.00 77.17 130 PHE A CA 1
ATOM 766 C C . PHE A 1 103 ? -23.672 9.796 5.235 1.00 77.77 130 PHE A C 1
ATOM 767 O O . PHE A 1 103 ? -24.610 9.061 4.945 1.00 79.77 130 PHE A O 1
ATOM 775 N N . ASN A 1 104 ? -22.569 9.367 5.824 1.00 79.05 131 ASN A N 1
ATOM 776 C CA . ASN A 1 104 ? -22.399 8.011 6.331 1.00 81.02 131 ASN A CA 1
ATOM 777 C C . ASN A 1 104 ? -23.260 7.929 7.601 1.00 79.98 131 ASN A C 1
ATOM 778 O O . ASN A 1 104 ? -23.543 8.957 8.216 1.00 80.71 131 ASN A O 1
ATOM 783 N N . THR A 1 105 ? -23.687 6.735 7.996 1.00 77.01 132 THR A N 1
ATOM 784 C CA . THR A 1 105 ? -24.514 6.622 9.199 1.00 77.58 132 THR A CA 1
ATOM 785 C C . THR A 1 105 ? -23.580 6.673 10.412 1.00 77.46 132 THR A C 1
ATOM 786 O O . THR A 1 105 ? -22.461 6.178 10.331 1.00 78.21 132 THR A O 1
ATOM 790 N N . PRO A 1 106 ? -24.008 7.299 11.527 1.00 80.08 133 PRO A N 1
ATOM 791 C CA . PRO A 1 106 ? -23.070 7.337 12.657 1.00 82.95 133 PRO A CA 1
ATOM 792 C C . PRO A 1 106 ? -22.775 5.970 13.280 1.00 85.83 133 PRO A C 1
ATOM 793 O O . PRO A 1 106 ? -23.451 4.989 12.958 1.00 84.20 133 PRO A O 1
ATOM 797 N N . PRO A 1 107 ? -21.767 5.909 14.170 1.00 89.32 134 PRO A N 1
ATOM 798 C CA . PRO A 1 107 ? -21.490 4.690 14.936 1.00 92.40 134 PRO A CA 1
ATOM 799 C C . PRO A 1 107 ? -22.657 4.214 15.796 1.00 95.13 134 PRO A C 1
ATOM 800 O O . PRO A 1 107 ? -23.661 4.909 15.915 1.00 96.63 134 PRO A O 1
ATOM 804 N N . GLU A 1 108 ? -22.496 3.043 16.401 1.00 98.99 135 GLU A N 1
ATOM 805 C CA . GLU A 1 108 ? -23.538 2.431 17.219 1.00 102.64 135 GLU A CA 1
ATOM 806 C C . GLU A 1 108 ? -23.861 3.270 18.468 1.00 102.06 135 GLU A C 1
ATOM 807 O O . GLU A 1 108 ? -22.955 3.678 19.207 1.00 98.93 135 GLU A O 1
ATOM 813 N N . GLY A 1 109 ? -25.159 3.516 18.680 1.00 102.39 136 GLY A N 1
ATOM 814 C CA . GLY A 1 109 ? -25.661 4.301 19.814 1.00 103.85 136 GLY A CA 1
ATOM 815 C C . GLY A 1 109 ? -25.217 5.755 19.807 1.00 105.76 136 GLY A C 1
ATOM 816 O O . GLY A 1 109 ? -25.030 6.346 20.868 1.00 109.20 136 GLY A O 1
ATOM 817 N N . VAL A 1 110 ? -25.039 6.319 18.610 1.00 103.96 137 VAL A N 1
ATOM 818 C CA . VAL A 1 110 ? -24.641 7.713 18.425 1.00 102.22 137 VAL A CA 1
ATOM 819 C C . VAL A 1 110 ? -25.730 8.439 17.624 1.00 99.93 137 VAL A C 1
ATOM 820 O O . VAL A 1 110 ? -25.941 8.164 16.438 1.00 98.94 137 VAL A O 1
ATOM 824 N N . THR A 1 111 ? -26.403 9.376 18.288 1.00 97.30 138 THR A N 1
ATOM 825 C CA . THR A 1 111 ? -27.520 10.114 17.711 1.00 93.23 138 THR A CA 1
ATOM 826 C C . THR A 1 111 ? -27.037 11.414 17.056 1.00 89.77 138 THR A C 1
ATOM 827 O O . THR A 1 111 ? -26.454 12.265 17.730 1.00 89.27 138 THR A O 1
ATOM 831 N N . ARG A 1 112 ? -27.280 11.557 15.754 1.00 85.12 139 ARG A N 1
ATOM 832 C CA . ARG A 1 112 ? -27.116 12.837 15.071 1.00 84.17 139 ARG A CA 1
ATOM 833 C C . ARG A 1 112 ? -28.417 13.296 14.419 1.00 83.79 139 ARG A C 1
ATOM 834 O O . ARG A 1 112 ? -29.225 12.478 13.989 1.00 82.48 139 ARG A O 1
ATOM 842 N N . ASN A 1 113 ? -28.591 14.615 14.338 1.00 84.42 140 ASN A N 1
ATOM 843 C CA . ASN A 1 113 ? -29.702 15.231 13.618 1.00 85.22 140 ASN A CA 1
ATOM 844 C C . ASN A 1 113 ? -29.219 15.910 12.335 1.00 82.98 140 ASN A C 1
ATOM 845 O O . ASN A 1 113 ? -28.140 16.505 12.322 1.00 85.84 140 ASN A O 1
ATOM 850 N N . LEU A 1 114 ? -30.024 15.809 11.274 1.00 80.44 141 LEU A N 1
ATOM 851 C CA . LEU A 1 114 ? -29.768 16.470 9.987 1.00 79.40 141 LEU A CA 1
ATOM 852 C C . LEU A 1 114 ? -31.032 17.082 9.360 1.00 79.24 141 LEU A C 1
ATOM 853 O O . LEU A 1 114 ? -32.096 16.478 9.394 1.00 79.66 141 LEU A O 1
ATOM 858 N N . SER A 1 115 ? -30.905 18.265 8.772 1.00 78.09 142 SER A N 1
ATOM 859 C CA . SER A 1 115 ? -31.952 18.837 7.928 1.00 79.33 142 SER A CA 1
ATOM 860 C C . SER A 1 115 ? -31.506 18.714 6.486 1.00 79.33 142 SER A C 1
ATOM 861 O O . SER A 1 115 ? -30.323 18.546 6.217 1.00 79.22 142 SER A O 1
ATOM 864 N N . LEU A 1 116 ? -32.453 18.830 5.567 1.00 80.86 143 LEU A N 1
ATOM 865 C CA . LEU A 1 116 ? -32.180 18.759 4.138 1.00 82.04 143 LEU A CA 1
ATOM 866 C C . LEU A 1 116 ? -32.717 20.019 3.469 1.00 83.97 143 LEU A C 1
ATOM 867 O O . LEU A 1 116 ? -33.929 20.145 3.310 1.00 87.54 143 LEU A O 1
ATOM 872 N N . PRO A 1 117 ? -31.824 20.957 3.076 1.00 85.26 144 PRO A N 1
ATOM 873 C CA . PRO A 1 117 ? -32.250 22.149 2.324 1.00 85.86 144 PRO A CA 1
ATOM 874 C C . PRO A 1 117 ? -32.932 21.851 0.981 1.00 85.80 144 PRO A C 1
ATOM 875 O O . PRO A 1 117 ? -32.776 20.779 0.421 1.00 84.96 144 PRO A O 1
ATOM 879 N N . ASP A 1 118 ? -33.694 22.808 0.480 1.00 88.19 145 ASP A N 1
ATOM 880 C CA . ASP A 1 118 ? -34.209 22.748 -0.881 1.00 89.39 145 ASP A CA 1
ATOM 881 C C . ASP A 1 118 ? -33.093 23.325 -1.759 1.00 88.05 145 ASP A C 1
ATOM 882 O O . ASP A 1 118 ? -33.126 24.489 -2.126 1.00 89.98 145 ASP A O 1
ATOM 887 N N . TYR A 1 119 ? -32.098 22.499 -2.067 1.00 85.42 146 TYR A N 1
ATOM 888 C CA . TYR A 1 119 ? -30.853 22.963 -2.705 1.00 85.93 146 TYR A CA 1
ATOM 889 C C . TYR A 1 119 ? -31.049 23.572 -4.099 1.00 87.12 146 TYR A C 1
ATOM 890 O O . TYR A 1 119 ? -31.640 22.953 -4.990 1.00 87.02 146 TYR A O 1
ATOM 899 N N . GLN A 1 120 ? -30.527 24.787 -4.267 1.00 86.50 147 GLN A N 1
ATOM 900 C CA . GLN A 1 120 ? -30.582 25.519 -5.530 1.00 87.09 147 GLN A CA 1
ATOM 901 C C . GLN A 1 120 ? -29.265 25.486 -6.327 1.00 88.47 147 GLN A C 1
ATOM 902 O O . GLN A 1 120 ? -29.295 25.591 -7.561 1.00 89.92 147 GLN A O 1
ATOM 908 N N . ASN A 1 121 ? -28.121 25.346 -5.641 1.00 87.11 148 ASN A N 1
ATOM 909 C CA . ASN A 1 121 ? -26.803 25.434 -6.294 1.00 86.15 148 ASN A CA 1
ATOM 910 C C . ASN A 1 121 ? -26.200 24.119 -6.797 1.00 84.52 148 ASN A C 1
ATOM 911 O O . ASN A 1 121 ? -25.118 24.131 -7.382 1.00 83.11 148 ASN A O 1
ATOM 916 N N . TYR A 1 122 ? -26.906 23.005 -6.609 1.00 84.86 149 TYR A N 1
ATOM 917 C CA . TYR A 1 122 ? -26.487 21.699 -7.139 1.00 84.33 149 TYR A CA 1
ATOM 918 C C . TYR A 1 122 ? -27.528 21.179 -8.161 1.00 86.14 149 TYR A C 1
ATOM 919 O O . TYR A 1 122 ? -28.235 20.200 -7.891 1.00 83.82 149 TYR A O 1
ATOM 928 N N . PRO A 1 123 ? -27.636 21.850 -9.340 1.00 87.67 150 PRO A N 1
ATOM 929 C CA . PRO A 1 123 ? -28.605 21.416 -10.368 1.00 87.66 150 PRO A CA 1
ATOM 930 C C . PRO A 1 123 ? -28.264 20.101 -11.085 1.00 86.60 150 PRO A C 1
ATOM 931 O O . PRO A 1 123 ? -29.116 19.561 -11.779 1.00 87.17 150 PRO A O 1
ATOM 935 N N . GLU A 1 124 ? -27.033 19.605 -10.941 1.00 86.93 151 GLU A N 1
ATOM 936 C CA . GLU A 1 124 ? -26.623 18.343 -11.563 1.00 87.75 151 GLU A CA 1
ATOM 937 C C . GLU A 1 124 ? -26.666 17.129 -10.596 1.00 85.25 151 GLU A C 1
ATOM 938 O O . GLU A 1 124 ? -26.161 16.054 -10.928 1.00 82.91 151 GLU A O 1
ATOM 952 N N . VAL A 1 126 ? -27.641 13.950 -8.503 1.00 80.79 153 VAL A N 1
ATOM 953 C CA . VAL A 1 126 ? -28.245 12.674 -8.889 1.00 79.11 153 VAL A CA 1
ATOM 954 C C . VAL A 1 126 ? -28.612 11.806 -7.668 1.00 77.38 153 VAL A C 1
ATOM 955 O O . VAL A 1 126 ? -29.638 11.144 -7.700 1.00 80.49 153 VAL A O 1
ATOM 959 N N . THR A 1 127 ? -27.819 11.828 -6.599 1.00 75.45 154 THR A N 1
ATOM 960 C CA . THR A 1 127 ? -27.991 10.917 -5.469 1.00 75.51 154 THR A CA 1
ATOM 961 C C . THR A 1 127 ? -27.809 11.633 -4.145 1.00 74.78 154 THR A C 1
ATOM 962 O O . THR A 1 127 ? -26.855 12.375 -3.986 1.00 77.12 154 THR A O 1
ATOM 966 N N . ILE A 1 128 ? -28.692 11.372 -3.189 1.00 75.03 155 ILE A N 1
ATOM 967 C CA . ILE A 1 128 ? -28.570 11.908 -1.828 1.00 76.45 155 ILE A CA 1
ATOM 968 C C . ILE A 1 128 ? -28.829 10.793 -0.838 1.00 75.33 155 ILE A C 1
ATOM 969 O O . ILE A 1 128 ? -29.780 10.023 -0.982 1.00 75.08 155 ILE A O 1
ATOM 974 N N . THR A 1 129 ? -28.003 10.753 0.195 1.00 74.86 156 THR A N 1
ATOM 975 C CA . THR A 1 129 ? -28.047 9.694 1.173 1.00 75.84 156 THR A CA 1
ATOM 976 C C . THR A 1 129 ? -27.819 10.308 2.540 1.00 76.63 156 THR A C 1
ATOM 977 O O . THR A 1 129 ? -26.718 10.769 2.828 1.00 78.44 156 THR A O 1
ATOM 989 N N . SER A 1 131 ? -29.197 8.653 5.474 1.00 74.06 158 SER A N 1
ATOM 990 C CA . SER A 1 131 ? -29.749 7.615 6.313 1.00 71.78 158 SER A CA 1
ATOM 991 C C . SER A 1 131 ? -28.992 7.518 7.619 1.00 71.39 158 SER A C 1
ATOM 992 O O . SER A 1 131 ? -27.807 7.776 7.648 1.00 76.34 158 SER A O 1
ATOM 995 N N . GLY A 1 132 ? -29.675 7.169 8.698 1.00 71.34 159 GLY A N 1
ATOM 996 C CA . GLY A 1 132 ? -29.028 6.913 9.987 1.00 71.72 159 GLY A CA 1
ATOM 997 C C . GLY A 1 132 ? -29.043 8.071 10.960 1.00 73.77 159 GLY A C 1
ATOM 998 O O . GLY A 1 132 ? -28.645 7.908 12.119 1.00 74.17 159 GLY A O 1
ATOM 999 N N . SER A 1 133 ? -29.511 9.235 10.500 1.00 75.45 160 SER A N 1
ATOM 1000 C CA . SER A 1 133 ? -29.626 10.425 11.334 1.00 77.38 160 SER A CA 1
ATOM 1001 C C . SER A 1 133 ? -31.088 10.909 11.390 1.00 79.94 160 SER A C 1
ATOM 1002 O O . SER A 1 133 ? -31.805 10.863 10.384 1.00 78.20 160 SER A O 1
ATOM 1005 N N . ASN A 1 134 ? -31.523 11.374 12.566 1.00 82.87 161 ASN A N 1
ATOM 1006 C CA . ASN A 1 134 ? -32.894 11.881 12.736 1.00 84.97 161 ASN A CA 1
ATOM 1007 C C . ASN A 1 134 ? -33.102 13.064 11.814 1.00 83.55 161 ASN A C 1
ATOM 1008 O O . ASN A 1 134 ? -32.296 14.001 11.841 1.00 84.36 161 ASN A O 1
ATOM 1013 N N . LEU A 1 135 ? -34.156 13.034 11.004 1.00 80.43 162 LEU A N 1
ATOM 1014 C CA . LEU A 1 135 ? -34.477 14.168 10.154 1.00 81.25 162 LEU A CA 1
ATOM 1015 C C . LEU A 1 135 ? -35.072 15.298 11.011 1.00 83.42 162 LEU A C 1
ATOM 1016 O O . LEU A 1 135 ? -35.967 15.059 11.813 1.00 83.90 162 LEU A O 1
ATOM 1021 N N . ILE A 1 136 ? -34.530 16.508 10.864 1.00 85.17 163 ILE A N 1
ATOM 1022 C CA . ILE A 1 136 ? -35.086 17.708 11.480 1.00 87.02 163 ILE A CA 1
ATOM 1023 C C . ILE A 1 136 ? -36.035 18.304 10.449 1.00 87.09 163 ILE A C 1
ATOM 1024 O O . ILE A 1 136 ? -35.655 18.516 9.273 1.00 83.61 163 ILE A O 1
ATOM 1029 N N . GLY A 1 137 ? -37.254 18.586 10.912 1.00 88.20 164 GLY A N 1
ATOM 1030 C CA . GLY A 1 137 ? -38.354 18.954 10.051 1.00 87.75 164 GLY A CA 1
ATOM 1031 C C . GLY A 1 137 ? -38.762 17.845 9.079 1.00 86.61 164 GLY A C 1
ATOM 1032 O O . GLY A 1 137 ? -38.917 16.641 9.457 1.00 85.00 164 GLY A O 1
ATOM 1033 N N . ALA A 1 138 ? -38.884 18.274 7.815 1.00 85.77 165 ALA A N 1
ATOM 1034 C CA . ALA A 1 138 ? -39.555 17.522 6.770 1.00 83.41 165 ALA A CA 1
ATOM 1035 C C . ALA A 1 138 ? -38.702 17.495 5.534 1.00 81.88 165 ALA A C 1
ATOM 1036 O O . ALA A 1 138 ? -37.703 18.221 5.419 1.00 81.85 165 ALA A O 1
ATOM 1038 N N . ILE A 1 139 ? -39.138 16.692 4.579 1.00 81.10 166 ILE A N 1
ATOM 1039 C CA . ILE A 1 139 ? -38.451 16.600 3.309 1.00 82.19 166 ILE A CA 1
ATOM 1040 C C . ILE A 1 139 ? -39.034 17.681 2.438 1.00 82.76 166 ILE A C 1
ATOM 1041 O O . ILE A 1 139 ? -40.243 17.751 2.281 1.00 85.90 166 ILE A O 1
ATOM 1046 N N . PRO A 1 140 ? -38.180 18.543 1.881 1.00 83.63 167 PRO A N 1
ATOM 1047 C CA . PRO A 1 140 ? -38.737 19.561 1.012 1.00 84.79 167 PRO A CA 1
ATOM 1048 C C . PRO A 1 140 ? -39.178 18.954 -0.318 1.00 85.09 167 PRO A C 1
ATOM 1049 O O . PRO A 1 140 ? -38.603 17.964 -0.782 1.00 84.14 167 PRO A O 1
ATOM 1053 N N . ASP A 1 141 ? -40.215 19.542 -0.894 1.00 86.34 168 ASP A N 1
ATOM 1054 C CA . ASP A 1 141 ? -40.637 19.230 -2.242 1.00 87.71 168 ASP A CA 1
ATOM 1055 C C . ASP A 1 141 ? -39.696 19.941 -3.236 1.00 88.61 168 ASP A C 1
ATOM 1056 O O . ASP A 1 141 ? -39.959 21.070 -3.676 1.00 89.50 168 ASP A O 1
ATOM 1061 N N . PHE A 1 142 ? -38.627 19.236 -3.606 1.00 87.22 169 PHE A N 1
ATOM 1062 C CA . PHE A 1 142 ? -37.433 19.824 -4.242 1.00 86.54 169 PHE A CA 1
ATOM 1063 C C . PHE A 1 142 ? -37.727 20.598 -5.515 1.00 89.32 169 PHE A C 1
ATOM 1064 O O . PHE A 1 142 ? -38.397 20.077 -6.399 1.00 88.51 169 PHE A O 1
ATOM 1072 N N . THR A 1 143 ? -37.193 21.824 -5.602 1.00 90.20 170 THR A N 1
ATOM 1073 C CA . THR A 1 143 ? -37.368 22.716 -6.762 1.00 90.82 170 THR A CA 1
ATOM 1074 C C . THR A 1 143 ? -36.153 22.803 -7.690 1.00 89.51 170 THR A C 1
ATOM 1075 O O . THR A 1 143 ? -36.311 23.073 -8.883 1.00 89.24 170 THR A O 1
ATOM 1079 N N . GLY A 1 144 ? -34.957 22.567 -7.150 1.00 88.76 171 GLY A N 1
ATOM 1080 C CA . GLY A 1 144 ? -33.701 22.882 -7.847 1.00 89.61 171 GLY A CA 1
ATOM 1081 C C . GLY A 1 144 ? -32.790 21.733 -8.230 1.00 87.06 171 GLY A C 1
ATOM 1082 O O . GLY A 1 144 ? -31.607 21.962 -8.514 1.00 88.27 171 GLY A O 1
ATOM 1091 N N . PRO A 1 146 ? -33.499 19.053 -10.799 1.00 88.06 173 PRO A N 1
ATOM 1092 C CA . PRO A 1 146 ? -34.327 18.423 -11.849 1.00 89.92 173 PRO A CA 1
ATOM 1093 C C . PRO A 1 146 ? -33.869 17.043 -12.342 1.00 90.13 173 PRO A C 1
ATOM 1094 O O . PRO A 1 146 ? -34.666 16.352 -12.986 1.00 92.48 173 PRO A O 1
ATOM 1098 N N . ASP A 1 147 ? -32.610 16.673 -12.068 1.00 90.06 174 ASP A N 1
ATOM 1099 C CA . ASP A 1 147 ? -32.048 15.363 -12.445 1.00 90.20 174 ASP A CA 1
ATOM 1100 C C . ASP A 1 147 ? -31.893 14.356 -11.284 1.00 86.34 174 ASP A C 1
ATOM 1101 O O . ASP A 1 147 ? -31.258 13.314 -11.469 1.00 86.96 174 ASP A O 1
ATOM 1106 N N . LEU A 1 148 ? -32.463 14.643 -10.109 1.00 82.97 175 LEU A N 1
ATOM 1107 C CA . LEU A 1 148 ? -32.316 13.762 -8.946 1.00 79.91 175 LEU A CA 1
ATOM 1108 C C . LEU A 1 148 ? -32.957 12.420 -9.264 1.00 82.25 175 LEU A C 1
ATOM 1109 O O . LEU A 1 148 ? -34.155 12.397 -9.597 1.00 82.85 175 LEU A O 1
ATOM 1114 N N . SER A 1 149 ? -32.162 11.330 -9.193 1.00 82.85 176 SER A N 1
ATOM 1115 C CA . SER A 1 149 ? -32.657 9.955 -9.463 1.00 83.35 176 SER A CA 1
ATOM 1116 C C . SER A 1 149 ? -32.591 8.923 -8.327 1.00 79.76 176 SER A C 1
ATOM 1117 O O . SER A 1 149 ? -33.204 7.876 -8.464 1.00 81.08 176 SER A O 1
ATOM 1120 N N . GLN A 1 150 ? -31.883 9.199 -7.232 1.00 76.98 177 GLN A N 1
ATOM 1121 C CA . GLN A 1 150 ? -31.849 8.284 -6.078 1.00 76.85 177 GLN A CA 1
ATOM 1122 C C . GLN A 1 150 ? -31.922 9.062 -4.782 1.00 75.92 177 GLN A C 1
ATOM 1123 O O . GLN A 1 150 ? -31.257 10.076 -4.659 1.00 78.40 177 GLN A O 1
ATOM 1129 N N . LEU A 1 151 ? -32.681 8.587 -3.802 1.00 74.77 178 LEU A N 1
ATOM 1130 C CA . LEU A 1 151 ? -32.807 9.303 -2.526 1.00 75.89 178 LEU A CA 1
ATOM 1131 C C . LEU A 1 151 ? -32.939 8.332 -1.366 1.00 76.37 178 LEU A C 1
ATOM 1132 O O . LEU A 1 151 ? -33.921 7.591 -1.289 1.00 75.71 178 LEU A O 1
ATOM 1137 N N . TYR A 1 152 ? -31.949 8.328 -0.473 1.00 77.16 179 TYR A N 1
ATOM 1138 C CA . TYR A 1 152 ? -31.878 7.341 0.617 1.00 78.47 179 TYR A CA 1
ATOM 1139 C C . TYR A 1 152 ? -32.063 8.034 1.950 1.00 81.24 179 TYR A C 1
ATOM 1140 O O . TYR A 1 152 ? -31.196 8.773 2.387 1.00 83.78 179 TYR A O 1
ATOM 1157 N N . ALA A 1 154 ? -33.312 6.411 5.019 1.00 81.44 181 ALA A N 1
ATOM 1158 C CA . ALA A 1 154 ? -33.720 5.347 5.937 1.00 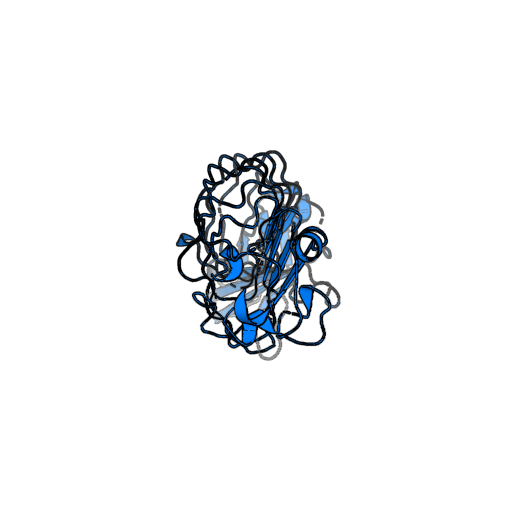78.53 181 ALA A CA 1
ATOM 1159 C C . ALA A 1 154 ? -33.242 5.622 7.351 1.00 77.26 181 ALA A C 1
ATOM 1160 O O . ALA A 1 154 ? -32.262 6.307 7.538 1.00 77.85 181 ALA A O 1
ATOM 1162 N N . ASP A 1 155 ? -33.933 5.088 8.347 1.00 77.12 182 ASP A N 1
ATOM 1163 C CA . ASP A 1 155 ? -33.496 5.189 9.749 1.00 78.96 182 ASP A CA 1
ATOM 1164 C C . ASP A 1 155 ? -33.383 6.631 10.246 1.00 80.90 182 ASP A C 1
ATOM 1165 O O . ASP A 1 155 ? -32.477 6.968 11.016 1.00 80.60 182 ASP A O 1
ATOM 1186 N N . ILE A 1 158 ? -38.547 9.353 10.226 1.00 80.71 185 ILE A N 1
ATOM 1187 C CA . ILE A 1 158 ? -39.475 10.030 9.319 1.00 81.93 185 ILE A CA 1
ATOM 1188 C C . ILE A 1 158 ? -40.929 9.624 9.585 1.00 84.13 185 ILE A C 1
ATOM 1189 O O . ILE A 1 158 ? -41.223 8.439 9.736 1.00 84.60 185 ILE A O 1
ATOM 1194 N N . THR A 1 159 ? -41.826 10.617 9.631 1.00 86.68 186 THR A N 1
ATOM 1195 C CA . THR A 1 159 ? -43.282 10.383 9.727 1.00 86.79 186 THR A CA 1
ATOM 1196 C C . THR A 1 159 ? -43.981 10.846 8.442 1.00 87.15 186 THR A C 1
ATOM 1197 O O . THR A 1 159 ? -43.365 11.528 7.612 1.00 87.24 186 THR A O 1
ATOM 1201 N N . SER A 1 160 ? -45.250 10.459 8.281 1.00 88.21 187 SER A N 1
ATOM 1202 C CA . SER A 1 160 ? -46.015 10.663 7.031 1.00 88.85 187 SER A CA 1
ATOM 1203 C C . SER A 1 160 ? -46.134 12.129 6.638 1.00 90.89 187 SER A C 1
ATOM 1204 O O . SER A 1 160 ? -46.082 12.456 5.450 1.00 91.93 187 SER A O 1
ATOM 1207 N N . ASP A 1 161 ? -46.299 12.991 7.646 1.00 92.05 188 ASP A N 1
ATOM 1208 C CA . ASP A 1 161 ? -46.255 14.463 7.487 1.00 93.13 188 ASP A CA 1
ATOM 1209 C C . ASP A 1 161 ? -44.922 15.031 6.946 1.00 90.24 188 ASP A C 1
ATOM 1210 O O . ASP A 1 161 ? -44.915 16.133 6.405 1.00 90.42 188 ASP A O 1
ATOM 1215 N N . ASP A 1 162 ? -43.813 14.295 7.090 1.00 88.09 189 ASP A N 1
ATOM 1216 C CA . ASP A 1 162 ? -42.512 14.683 6.507 1.00 85.37 189 ASP A CA 1
ATOM 1217 C C . ASP A 1 162 ? -42.374 14.421 5.004 1.00 83.47 189 ASP A C 1
ATOM 1218 O O . ASP A 1 162 ? -41.472 14.960 4.373 1.00 81.53 189 ASP A O 1
ATOM 1223 N N . VAL A 1 163 ? -43.249 13.604 4.429 1.00 84.53 190 VAL A N 1
ATOM 1224 C CA . VAL A 1 163 ? -43.123 13.203 3.031 1.00 85.30 190 VAL A CA 1
ATOM 1225 C C . VAL A 1 163 ? -44.116 13.926 2.125 1.00 87.24 190 VAL A C 1
ATOM 1226 O O . VAL A 1 163 ? -45.308 13.692 2.230 1.00 88.60 190 VAL A O 1
ATOM 1230 N N . PRO A 1 164 ? -43.625 14.792 1.215 1.00 89.02 191 PRO A N 1
ATOM 1231 C CA . PRO A 1 164 ? -44.499 15.514 0.283 1.00 89.80 191 PRO A CA 1
ATOM 1232 C C . PRO A 1 164 ? -44.752 14.697 -0.983 1.00 90.32 191 PRO A C 1
ATOM 1233 O O . PRO A 1 164 ? -44.007 13.741 -1.256 1.00 87.46 191 PRO A O 1
ATOM 1237 N N . ASP A 1 165 ? -45.765 15.079 -1.759 1.00 90.67 192 ASP A N 1
ATOM 1238 C CA . ASP A 1 165 ? -46.000 14.444 -3.053 1.00 92.54 192 ASP A CA 1
ATOM 1239 C C . ASP A 1 165 ? -45.111 15.099 -4.097 1.00 92.76 192 ASP A C 1
ATOM 1240 O O . ASP A 1 165 ? -45.543 16.008 -4.800 1.00 95.30 192 ASP A O 1
ATOM 1245 N N . PHE A 1 166 ? -43.897 14.574 -4.237 1.00 90.10 193 PHE A N 1
ATOM 1246 C CA . PHE A 1 166 ? -42.820 15.250 -4.967 1.00 88.72 193 PHE A CA 1
ATOM 1247 C C . PHE A 1 166 ? -43.198 15.671 -6.394 1.00 89.68 193 PHE A C 1
ATOM 1248 O O .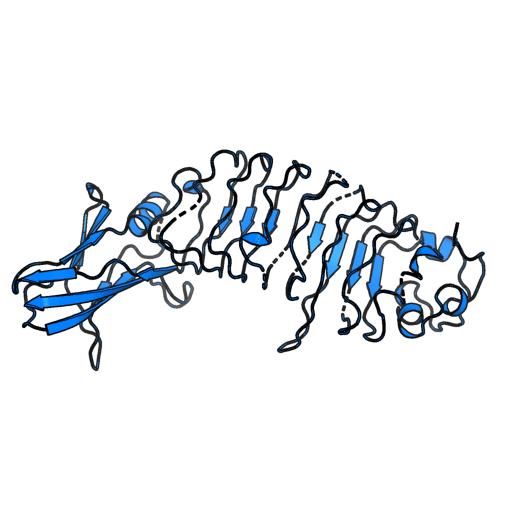 PHE A 1 166 ? -43.456 14.819 -7.249 1.00 90.02 193 PHE A O 1
ATOM 1256 N N . HIS A 1 167 ? -43.199 16.984 -6.645 1.00 89.81 194 HIS A N 1
ATOM 1257 C CA . HIS A 1 167 ? -43.666 17.550 -7.925 1.00 91.97 194 HIS A CA 1
ATOM 1258 C C . HIS A 1 167 ? -42.557 17.750 -8.961 1.00 91.44 194 HIS A C 1
ATOM 1259 O O . HIS A 1 167 ? -42.782 17.557 -10.165 1.00 91.66 194 HIS A O 1
ATOM 1266 N N . THR A 1 168 ? -41.372 18.131 -8.498 1.00 90.07 195 THR A N 1
ATOM 1267 C CA . THR A 1 168 ? -40.332 18.632 -9.391 1.00 91.69 195 THR A CA 1
ATOM 1268 C C . THR A 1 168 ? -39.070 17.742 -9.417 1.00 90.36 195 THR A C 1
ATOM 1269 O O . THR A 1 168 ? -37.950 18.244 -9.588 1.00 91.26 195 THR A O 1
ATOM 1273 N N . ILE A 1 169 ? -39.270 16.427 -9.272 1.00 88.14 196 ILE A N 1
ATOM 1274 C CA . ILE A 1 169 ? -38.211 15.424 -9.450 1.00 85.67 196 ILE A CA 1
ATOM 1275 C C . ILE A 1 169 ? -38.732 14.203 -10.260 1.00 84.88 196 ILE A C 1
ATOM 1276 O O . ILE A 1 169 ? -38.696 13.065 -9.788 1.00 82.12 196 ILE A O 1
ATOM 1281 N N . PRO A 1 170 ? -39.173 14.434 -11.514 1.00 85.97 197 PRO A N 1
ATOM 1282 C CA . PRO A 1 170 ? -39.764 13.382 -12.356 1.00 87.23 197 PRO A CA 1
ATOM 1283 C C . PRO A 1 170 ? -38.842 12.231 -12.793 1.00 87.22 197 PRO A C 1
ATOM 1284 O O . PRO A 1 170 ? -39.342 11.195 -13.242 1.00 88.47 197 PRO A O 1
ATOM 1288 N N . LYS A 1 171 ? -37.529 12.405 -12.668 1.00 88.33 198 LYS A N 1
ATOM 1289 C CA . LYS A 1 171 ? -36.552 11.387 -13.090 1.00 88.71 198 LYS A CA 1
ATOM 1290 C C . LYS A 1 171 ? -36.117 10.419 -11.970 1.00 84.48 198 LYS A C 1
ATOM 1291 O O . LYS A 1 171 ? -35.203 9.624 -12.169 1.00 84.27 198 LYS A O 1
ATOM 1297 N N . LEU A 1 172 ? -36.780 10.473 -10.815 1.00 82.12 199 LEU A N 1
ATOM 1298 C CA . LEU A 1 172 ? -36.401 9.664 -9.660 1.00 80.98 199 LEU A CA 1
ATOM 1299 C C . LEU A 1 172 ? -36.710 8.198 -9.937 1.00 82.14 199 LEU A C 1
ATOM 1300 O O . LEU A 1 172 ? -37.847 7.879 -10.286 1.00 84.66 199 LEU A O 1
ATOM 1305 N N . SER A 1 173 ? -35.703 7.321 -9.832 1.00 81.20 200 SER A N 1
ATOM 1306 C CA . SER A 1 173 ? -35.932 5.865 -9.953 1.00 80.18 200 SER A CA 1
ATOM 1307 C C . SER A 1 173 ? -35.806 5.066 -8.649 1.00 76.57 200 SER A C 1
ATOM 1308 O O . SER A 1 173 ? -36.351 3.976 -8.583 1.00 76.36 200 SER A O 1
ATOM 1311 N N . THR A 1 174 ? -35.166 5.601 -7.614 1.00 74.12 201 THR A N 1
ATOM 1312 C CA . THR A 1 174 ? -35.025 4.871 -6.354 1.00 73.89 201 THR A CA 1
ATOM 1313 C C . THR A 1 174 ? -35.327 5.751 -5.151 1.00 71.93 201 THR A C 1
ATOM 1314 O O . THR A 1 174 ? -34.806 6.859 -5.051 1.00 74.00 201 THR A O 1
ATOM 1318 N N . LEU A 1 175 ? -36.118 5.235 -4.218 1.00 69.98 202 LEU A N 1
ATOM 1319 C CA . LEU A 1 175 ? -36.490 5.977 -3.015 1.00 70.52 202 LEU A CA 1
ATOM 1320 C C . LEU A 1 175 ? -36.564 5.056 -1.804 1.00 70.76 202 LEU A C 1
ATOM 1321 O O . LEU A 1 175 ? -37.387 4.141 -1.760 1.00 71.19 202 LEU A O 1
ATOM 1326 N N . ASP A 1 176 ? -35.705 5.309 -0.826 1.00 71.76 203 ASP A N 1
ATOM 1327 C CA . ASP A 1 176 ? -35.548 4.420 0.312 1.00 73.61 203 ASP A CA 1
ATOM 1328 C C . ASP A 1 176 ? -36.022 5.153 1.557 1.00 72.66 203 ASP A C 1
ATOM 1329 O O . ASP A 1 176 ? -35.403 6.124 1.988 1.00 72.71 203 ASP A O 1
ATOM 1334 N N . LEU A 1 177 ? -37.123 4.677 2.125 1.00 72.76 204 LEU A N 1
ATOM 1335 C CA . LEU A 1 177 ? -37.698 5.258 3.341 1.00 73.63 204 LEU A CA 1
ATOM 1336 C C . LEU A 1 177 ? -37.851 4.196 4.438 1.00 72.36 204 LEU A C 1
ATOM 1337 O O . LEU A 1 177 ? -38.671 4.333 5.355 1.00 71.15 204 LEU A O 1
ATOM 1342 N N . SER A 1 178 ? -37.008 3.167 4.367 1.00 70.80 205 SER A N 1
ATOM 1343 C CA . SER A 1 178 ? -37.090 2.027 5.269 1.00 70.72 205 SER A CA 1
ATOM 1344 C C . SER A 1 178 ? -36.661 2.426 6.669 1.00 70.55 205 SER A C 1
ATOM 1345 O O . SER A 1 178 ? -36.015 3.439 6.834 1.00 71.52 205 SER A O 1
ATOM 1348 N N . HIS A 1 179 ? -37.031 1.645 7.673 1.00 71.09 206 HIS A N 1
ATOM 1349 C CA . HIS A 1 179 ? -36.621 1.911 9.066 1.00 73.97 206 HIS A CA 1
ATOM 1350 C C . HIS A 1 179 ? -37.063 3.281 9.607 1.00 75.86 206 HIS A C 1
ATOM 1351 O O . HIS A 1 179 ? -36.364 3.917 10.402 1.00 76.98 206 HIS A O 1
ATOM 1358 N N . ASN A 1 180 ? -38.233 3.732 9.171 1.00 76.71 207 ASN A N 1
ATOM 1359 C CA . ASN A 1 180 ? -38.836 4.948 9.671 1.00 78.69 207 ASN A CA 1
ATOM 1360 C C . ASN A 1 180 ? -40.167 4.548 10.313 1.00 82.17 207 ASN A C 1
ATOM 1361 O O . ASN A 1 180 ? -40.430 3.349 10.445 1.00 84.45 207 ASN A O 1
ATOM 1366 N N . GLN A 1 181 ? -40.995 5.504 10.746 1.00 83.78 208 GLN A N 1
ATOM 1367 C CA . GLN A 1 181 ? -42.321 5.153 11.311 1.00 85.73 208 GLN A CA 1
ATOM 1368 C C . GLN A 1 181 ? -43.468 5.734 10.488 1.00 84.90 208 GLN A C 1
ATOM 1369 O O . GLN A 1 181 ? -44.379 6.377 11.003 1.00 87.07 208 GLN A O 1
ATOM 1375 N N . LEU A 1 182 ? -43.419 5.437 9.193 1.00 83.83 209 LEU A N 1
ATOM 1376 C CA . LEU A 1 182 ? -44.483 5.786 8.255 1.00 85.10 209 LEU A CA 1
ATOM 1377 C C . LEU A 1 182 ? -45.745 4.964 8.514 1.00 85.89 209 LEU A C 1
ATOM 1378 O O . LEU A 1 182 ? -45.678 3.731 8.531 1.00 82.84 209 LEU A O 1
ATOM 1383 N N . THR A 1 183 ? -46.878 5.658 8.715 1.00 87.22 210 THR A N 1
ATOM 1384 C CA . THR A 1 183 ? -48.224 5.035 8.839 1.00 86.00 210 THR A CA 1
ATOM 1385 C C . THR A 1 183 ? -49.058 5.102 7.547 1.00 85.71 210 THR A C 1
ATOM 1386 O O . THR A 1 183 ? -50.003 4.338 7.375 1.00 84.70 210 THR A O 1
ATOM 1390 N N . ASN A 1 184 ? -48.702 6.017 6.655 1.00 88.79 211 ASN A N 1
ATOM 1391 C CA . ASN A 1 184 ? -49.445 6.277 5.428 1.00 93.71 211 ASN A CA 1
ATOM 1392 C C . ASN A 1 184 ? -48.499 6.897 4.412 1.00 93.07 211 ASN A C 1
ATOM 1393 O O . ASN A 1 184 ? -47.476 7.472 4.793 1.00 92.64 211 ASN A O 1
ATOM 1398 N N . LEU A 1 185 ? -48.848 6.812 3.132 1.00 93.55 212 LEU A N 1
ATOM 1399 C CA . LEU A 1 185 ? -48.021 7.403 2.084 1.00 94.42 212 LEU A CA 1
ATOM 1400 C C . LEU A 1 185 ? -48.842 8.183 1.053 1.00 94.94 212 LEU A C 1
ATOM 1401 O O . LEU A 1 185 ? -49.914 7.750 0.669 1.00 91.03 212 LEU A O 1
ATOM 1406 N N . PRO A 1 186 ? -48.329 9.343 0.606 1.00 96.39 213 PRO A N 1
ATOM 1407 C CA . PRO A 1 186 ? -48.887 10.037 -0.553 1.00 97.42 213 PRO A CA 1
ATOM 1408 C C . PRO A 1 186 ? -48.996 9.160 -1.796 1.00 96.48 213 PRO A C 1
ATOM 1409 O O . PRO A 1 186 ? -48.103 8.372 -2.071 1.00 94.08 213 PRO A O 1
ATOM 1413 N N . ASP A 1 187 ? -50.094 9.293 -2.529 1.00 99.17 214 ASP A N 1
ATOM 1414 C CA . ASP A 1 187 ? -50.240 8.629 -3.820 1.00 100.26 214 ASP A CA 1
ATOM 1415 C C . ASP A 1 187 ? -49.488 9.481 -4.822 1.00 99.03 214 ASP A C 1
ATOM 1416 O O . ASP A 1 187 ? -50.008 10.480 -5.291 1.00 102.23 214 ASP A O 1
ATOM 1421 N N . PHE A 1 188 ? -48.270 9.076 -5.157 1.00 96.24 215 PHE A N 1
ATOM 1422 C CA . PHE A 1 188 ? -47.373 9.936 -5.921 1.00 94.04 215 PHE A CA 1
ATOM 1423 C C . PHE A 1 188 ? -47.848 10.132 -7.355 1.00 94.38 215 PHE A C 1
ATOM 1424 O O . PHE A 1 188 ? -48.185 9.170 -8.046 1.00 94.10 215 PHE A O 1
ATOM 1432 N N . GLN A 1 189 ? -47.867 11.391 -7.787 1.00 94.66 216 GLN A N 1
ATOM 1433 C CA . GLN A 1 189 ? -48.423 11.772 -9.081 1.00 97.08 216 GLN A CA 1
ATOM 1434 C C . GLN A 1 189 ? -47.378 11.998 -10.193 1.00 98.00 216 GLN A C 1
ATOM 1435 O O . GLN A 1 189 ? -47.673 11.752 -11.359 1.00 100.17 216 GLN A O 1
ATOM 1441 N N . ASN A 1 190 ? -46.172 12.453 -9.861 1.00 97.36 217 ASN A N 1
ATOM 1442 C CA . ASN A 1 190 ? -45.133 12.628 -10.892 1.00 99.50 217 ASN A CA 1
ATOM 1443 C C . ASN A 1 190 ? -43.806 11.893 -10.567 1.00 95.89 217 ASN A C 1
ATOM 1444 O O . ASN A 1 190 ? -42.705 12.445 -10.722 1.00 91.34 217 ASN A O 1
ATOM 1449 N N . LEU A 1 191 ? -43.942 10.634 -10.129 1.00 93.78 218 LEU A N 1
ATOM 1450 C CA . LEU A 1 191 ? -42.817 9.692 -10.005 1.00 89.15 218 LEU A CA 1
ATOM 1451 C C . LEU A 1 191 ? -43.003 8.583 -11.033 1.00 87.45 218 LEU A C 1
ATOM 1452 O O . LEU A 1 191 ? -42.904 7.407 -10.707 1.00 86.0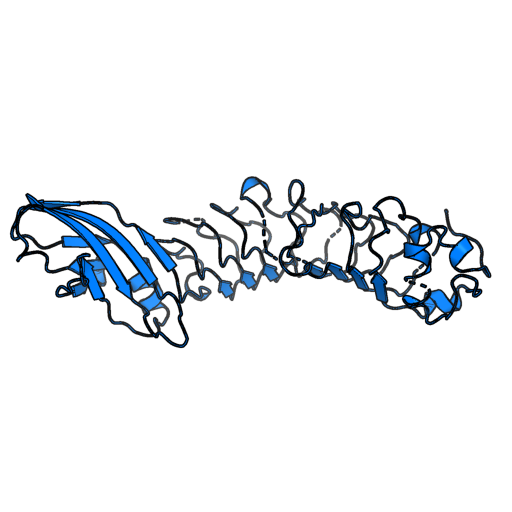4 218 LEU A O 1
ATOM 1457 N N . THR A 1 192 ? -43.233 8.972 -12.286 1.00 88.47 219 THR A N 1
ATOM 1458 C CA . THR A 1 192 ? -43.605 8.024 -13.343 1.00 90.00 219 THR A CA 1
ATOM 1459 C C . THR A 1 192 ? -42.451 7.124 -13.799 1.00 91.98 219 THR A C 1
ATOM 1460 O O . THR A 1 192 ? -42.680 6.166 -14.541 1.00 93.84 219 THR A O 1
ATOM 1464 N N . ASN A 1 193 ? -41.225 7.451 -13.386 1.00 93.24 220 ASN A N 1
ATOM 1465 C CA . ASN A 1 193 ? -40.044 6.634 -13.667 1.00 95.17 220 ASN A CA 1
ATOM 1466 C C . ASN A 1 193 ? -39.456 5.953 -12.425 1.00 92.33 220 ASN A C 1
ATOM 1467 O O . ASN A 1 193 ? -38.369 5.376 -12.510 1.00 96.05 220 ASN A O 1
ATOM 1472 N N . LEU A 1 194 ? -40.160 5.997 -11.288 1.00 89.14 221 LEU A N 1
ATOM 1473 C CA . LEU A 1 194 ? -39.693 5.321 -10.073 1.00 86.35 221 LEU A CA 1
ATOM 1474 C C . LEU A 1 194 ? -39.714 3.825 -10.300 1.00 87.28 221 LEU A C 1
ATOM 1475 O O . LEU A 1 194 ? -40.737 3.286 -10.724 1.00 91.98 221 LEU A O 1
ATOM 1480 N N . ALA A 1 195 ? -38.577 3.178 -10.040 1.00 85.10 222 ALA A N 1
ATOM 1481 C CA . ALA A 1 195 ? -38.426 1.736 -10.183 1.00 83.78 222 ALA A CA 1
ATOM 1482 C C . ALA A 1 195 ? -38.426 1.010 -8.839 1.00 82.47 222 ALA A C 1
ATOM 1483 O O . ALA A 1 195 ? -39.047 -0.044 -8.722 1.00 83.82 222 ALA A O 1
ATOM 1485 N N . GLU A 1 196 ? -37.747 1.566 -7.839 1.00 81.01 223 GLU A N 1
ATOM 1486 C CA . GLU A 1 196 ? -37.576 0.910 -6.544 1.00 81.68 223 GLU A CA 1
ATOM 1487 C C . GLU A 1 196 ? -38.067 1.811 -5.436 1.00 79.47 223 GLU A C 1
ATOM 1488 O O . GLU A 1 196 ? -37.709 2.982 -5.367 1.00 81.35 223 GLU A O 1
ATOM 1494 N N . LEU A 1 197 ? -38.894 1.262 -4.566 1.00 76.99 224 LEU A N 1
ATOM 1495 C CA . LEU A 1 197 ? -39.405 2.010 -3.433 1.00 76.28 224 LEU A CA 1
ATOM 1496 C C . LEU A 1 197 ? -39.258 1.102 -2.236 1.00 74.72 224 LEU A C 1
ATOM 1497 O O . LEU A 1 197 ? -39.879 0.042 -2.168 1.00 72.42 224 LEU A O 1
ATOM 1502 N N . ASN A 1 198 ? -38.417 1.501 -1.297 1.00 72.96 225 ASN A N 1
ATOM 1503 C CA . ASN A 1 198 ? -38.177 0.663 -0.140 1.00 73.58 225 ASN A CA 1
ATOM 1504 C C . ASN A 1 198 ? -38.898 1.255 1.064 1.00 73.32 225 ASN A C 1
ATOM 1505 O O . ASN A 1 198 ? -38.540 2.360 1.514 1.00 71.10 225 ASN A O 1
ATOM 1510 N N . LEU A 1 199 ? -39.900 0.517 1.566 1.00 71.41 226 LEU A N 1
ATOM 1511 C CA . LEU A 1 199 ? -40.656 0.911 2.760 1.00 72.88 226 LEU A CA 1
ATOM 1512 C C . LEU A 1 199 ? -40.638 -0.133 3.881 1.00 73.80 226 LEU A C 1
ATOM 1513 O O . LEU A 1 199 ? -41.499 -0.117 4.758 1.00 74.04 226 LEU A O 1
ATOM 1518 N N . SER A 1 200 ? -39.640 -1.015 3.877 1.00 74.00 227 SER A N 1
ATOM 1519 C CA . SER A 1 200 ? -39.480 -2.012 4.934 1.00 73.21 227 SER A CA 1
ATOM 1520 C C . SER A 1 200 ? -39.227 -1.392 6.317 1.00 73.89 227 SER A C 1
ATOM 1521 O O . SER A 1 200 ? -38.754 -0.258 6.418 1.00 74.95 227 SER A O 1
ATOM 1524 N N . PHE A 1 201 ? -39.540 -2.142 7.371 1.00 74.43 228 PHE A N 1
ATOM 1525 C CA . PHE A 1 201 ? -39.437 -1.679 8.773 1.00 76.47 228 PHE A CA 1
ATOM 1526 C C . PHE A 1 201 ? -40.077 -0.299 8.986 1.00 78.72 228 PHE A C 1
ATOM 1527 O O . PHE A 1 201 ? -39.403 0.696 9.345 1.00 76.47 228 PHE A O 1
ATOM 1535 N N . ASN A 1 202 ? -41.380 -0.253 8.727 1.00 78.41 229 ASN A N 1
ATOM 1536 C CA . ASN A 1 202 ? -42.201 0.913 8.990 1.00 78.77 229 ASN A CA 1
ATOM 1537 C C . ASN A 1 202 ? -43.419 0.456 9.810 1.00 81.18 229 ASN A C 1
ATOM 1538 O O . ASN A 1 202 ? -43.410 -0.651 10.381 1.00 80.71 229 ASN A O 1
ATOM 1543 N N . ASN A 1 203 ? -44.438 1.314 9.889 1.00 82.53 230 ASN A N 1
ATOM 1544 C CA . ASN A 1 203 ? -45.633 1.063 10.670 1.00 84.98 230 ASN A CA 1
ATOM 1545 C C . ASN A 1 203 ? -46.906 1.043 9.805 1.00 83.54 230 ASN A C 1
ATOM 1546 O O . ASN A 1 203 ? -47.980 1.412 10.279 1.00 85.71 230 ASN A O 1
ATOM 1551 N N . LEU A 1 204 ? -46.793 0.600 8.551 1.00 80.89 231 LEU A N 1
ATOM 1552 C CA . LEU A 1 204 ? -47.955 0.510 7.658 1.00 80.76 231 LEU A CA 1
ATOM 1553 C C . LEU A 1 204 ? -48.875 -0.610 8.152 1.00 81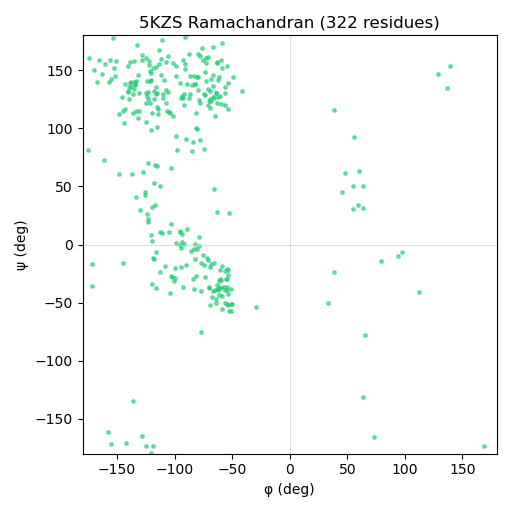.39 231 LEU A C 1
ATOM 1554 O O . LEU A 1 204 ? -48.482 -1.779 8.192 1.00 79.62 231 LEU A O 1
ATOM 1559 N N . THR A 1 205 ? -50.098 -0.238 8.527 1.00 82.19 232 THR A N 1
ATOM 1560 C CA . THR A 1 205 ? -51.003 -1.123 9.235 1.00 83.31 232 THR A CA 1
ATOM 1561 C C . THR A 1 205 ? -52.328 -1.257 8.457 1.00 84.89 232 THR A C 1
ATOM 1562 O O . THR A 1 205 ? -52.821 -0.278 7.878 1.00 85.87 232 THR A O 1
ATOM 1566 N N . ASN A 1 206 ? -52.865 -2.486 8.435 1.00 83.58 233 ASN A N 1
ATOM 1567 C CA . ASN A 1 206 ? -54.093 -2.835 7.724 1.00 83.04 233 ASN A CA 1
ATOM 1568 C C . ASN A 1 206 ? -53.957 -2.695 6.197 1.00 81.77 233 ASN A C 1
ATOM 1569 O O . ASN A 1 206 ? -53.780 -3.691 5.494 1.00 81.99 233 ASN A O 1
ATOM 1574 N N . THR A 1 207 ? -54.021 -1.473 5.691 1.00 81.60 234 THR A N 1
ATOM 1575 C CA . THR A 1 207 ? -53.941 -1.208 4.260 1.00 81.86 234 THR A CA 1
ATOM 1576 C C . THR A 1 207 ? -53.145 0.071 4.078 1.00 81.93 234 THR A C 1
ATOM 1577 O O . THR A 1 207 ? -52.833 0.766 5.048 1.00 81.76 234 THR A O 1
ATOM 1589 N N . THR A 1 209 ? -51.976 3.138 0.691 1.00 82.27 236 THR A N 1
ATOM 1590 C CA . THR A 1 209 ? -52.246 3.738 -0.604 1.00 82.81 236 THR A CA 1
ATOM 1591 C C . THR A 1 209 ? -52.055 2.821 -1.792 1.00 82.37 236 THR A C 1
ATOM 1592 O O . THR A 1 209 ? -50.980 2.301 -1.988 1.00 84.05 236 THR A O 1
ATOM 1596 N N . ASN A 1 210 ? -53.089 2.661 -2.602 1.00 83.96 237 ASN A N 1
ATOM 1597 C CA . ASN A 1 210 ? -53.039 1.783 -3.764 1.00 84.93 237 ASN A CA 1
ATOM 1598 C C . ASN A 1 210 ? -52.569 2.604 -4.955 1.00 87.51 237 ASN A C 1
ATOM 1599 O O . ASN A 1 210 ? -53.374 3.175 -5.678 1.00 89.68 237 ASN A O 1
ATOM 1604 N N . PHE A 1 211 ? -51.257 2.633 -5.166 1.00 89.27 238 PHE A N 1
ATOM 1605 C CA . PHE A 1 211 ? -50.621 3.619 -6.064 1.00 91.83 238 PHE A CA 1
ATOM 1606 C C . PHE A 1 211 ? -51.160 3.619 -7.500 1.00 92.48 238 PHE A C 1
ATOM 1607 O O . PHE A 1 211 ? -51.065 2.606 -8.199 1.00 93.69 238 PHE A O 1
ATOM 1615 N N . THR A 1 212 ? -51.697 4.763 -7.928 1.00 92.11 239 THR A N 1
ATOM 1616 C CA . THR A 1 212 ? -52.349 4.898 -9.241 1.00 93.56 239 THR A CA 1
ATOM 1617 C C . THR A 1 212 ? -51.400 5.176 -10.417 1.00 94.38 239 THR A C 1
ATOM 1618 O O . THR A 1 212 ? -51.694 4.783 -11.551 1.00 94.13 239 THR A O 1
ATOM 1622 N N . ASN A 1 213 ? -50.274 5.842 -10.148 1.00 94.15 240 ASN A N 1
ATOM 1623 C CA . ASN A 1 213 ? -49.440 6.414 -11.201 1.00 94.35 240 ASN A CA 1
ATOM 1624 C C . ASN A 1 213 ? -47.937 6.126 -11.051 1.00 93.87 240 ASN A C 1
ATOM 1625 O O . ASN A 1 213 ? -47.098 7.004 -11.316 1.00 97.63 240 ASN A O 1
ATOM 1630 N N . LEU A 1 214 ? -47.596 4.899 -10.651 1.00 90.87 241 LEU A N 1
ATOM 1631 C CA . LEU A 1 214 ? -46.200 4.457 -10.577 1.00 88.14 241 LEU A CA 1
ATOM 1632 C C . LEU A 1 214 ? -45.883 3.561 -11.775 1.00 89.94 241 LEU A C 1
ATOM 1633 O O . LEU A 1 214 ? -45.588 2.378 -11.628 1.00 87.04 241 LEU A O 1
ATOM 1638 N N . SER A 1 215 ? -45.912 4.173 -12.958 1.00 93.57 242 SER A N 1
ATOM 1639 C CA . SER A 1 215 ? -45.780 3.483 -14.256 1.00 95.36 242 SER A CA 1
ATOM 1640 C C . SER A 1 215 ? -44.560 2.569 -14.460 1.00 94.50 242 SER A C 1
ATOM 1641 O O . SER A 1 215 ? -44.593 1.702 -15.335 1.00 94.44 242 SER A O 1
ATOM 1644 N N . ASN A 1 216 ? -43.490 2.768 -13.695 1.00 93.13 243 ASN A N 1
ATOM 1645 C CA . ASN A 1 216 ? -42.260 2.019 -13.924 1.00 93.72 243 ASN A CA 1
ATOM 1646 C C . ASN A 1 216 ? -41.771 1.224 -12.715 1.00 91.56 243 ASN A C 1
ATOM 1647 O O . ASN A 1 216 ? -40.610 0.825 -12.676 1.00 90.27 243 ASN A O 1
ATOM 1652 N N . LEU A 1 217 ? -42.653 0.964 -11.750 1.00 92.07 244 LEU A N 1
ATOM 1653 C CA . LEU A 1 217 ? -42.266 0.285 -10.510 1.00 91.88 244 LEU A CA 1
ATOM 1654 C C . LEU A 1 217 ? -42.002 -1.221 -10.726 1.00 93.27 244 LEU A C 1
ATOM 1655 O O . LEU A 1 217 ? -42.816 -1.911 -11.334 1.00 93.26 244 LEU A O 1
ATOM 1660 N N . ASN A 1 218 ? -40.837 -1.684 -10.257 1.00 93.34 245 ASN A N 1
ATOM 1661 C CA . ASN A 1 218 ? -40.417 -3.092 -10.266 1.00 93.02 245 ASN A CA 1
ATOM 1662 C C . ASN A 1 218 ? -40.311 -3.707 -8.886 1.00 90.05 245 ASN A C 1
ATOM 1663 O O . ASN A 1 218 ? -40.374 -4.934 -8.766 1.00 91.26 245 ASN A O 1
ATOM 1668 N N . ASN A 1 219 ? -40.127 -2.879 -7.859 1.00 85.26 246 ASN A N 1
ATOM 1669 C CA . ASN A 1 219 ? -39.754 -3.360 -6.540 1.00 84.10 246 ASN A CA 1
ATOM 1670 C C . ASN A 1 219 ? -40.331 -2.456 -5.470 1.00 81.20 246 ASN A C 1
ATOM 1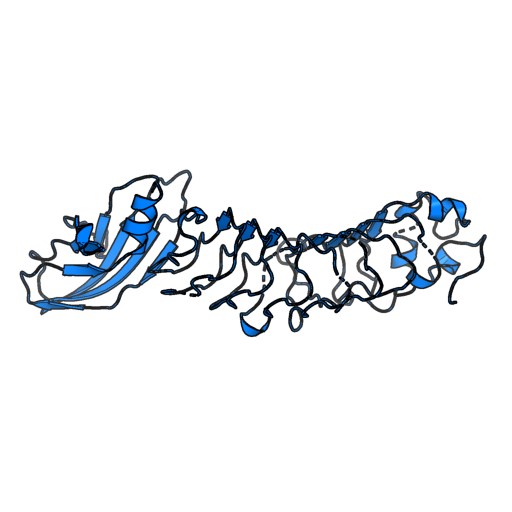671 O O . ASN A 1 219 ? -39.903 -1.306 -5.327 1.00 83.08 246 ASN A O 1
ATOM 1676 N N . LEU A 1 220 ? -41.281 -2.994 -4.714 1.00 77.51 247 LEU A N 1
ATOM 1677 C CA . LEU A 1 220 ? -41.887 -2.300 -3.596 1.00 77.32 247 LEU A CA 1
ATOM 1678 C C . LEU A 1 220 ? -41.635 -3.137 -2.370 1.00 75.44 247 LEU A C 1
ATOM 1679 O O . LEU A 1 220 ? -42.336 -4.120 -2.111 1.00 78.27 247 LEU A O 1
ATOM 1684 N N . ASN A 1 221 ? -40.623 -2.767 -1.612 1.00 73.18 248 ASN A N 1
ATOM 1685 C CA . ASN A 1 221 ? -40.268 -3.551 -0.450 1.00 73.84 248 ASN A CA 1
ATOM 1686 C C . ASN A 1 221 ? -41.186 -3.191 0.711 1.00 73.97 248 ASN A C 1
ATOM 1687 O O . ASN A 1 221 ? -41.128 -2.070 1.221 1.00 74.65 248 ASN A O 1
ATOM 1692 N N . LEU A 1 222 ? -42.025 -4.146 1.118 1.00 72.39 249 LEU A N 1
ATOM 1693 C CA . LEU A 1 222 ? -42.906 -3.961 2.263 1.00 72.32 249 LEU A CA 1
ATOM 1694 C C . LEU A 1 222 ? -42.587 -4.847 3.464 1.00 72.09 249 LEU A C 1
ATOM 1695 O O . LEU A 1 222 ? -43.372 -4.892 4.405 1.00 72.91 249 LEU A O 1
ATOM 1700 N N . ASP A 1 223 ? -41.434 -5.521 3.450 1.00 71.82 250 ASP A N 1
ATOM 1701 C CA . ASP A 1 223 ? -40.998 -6.399 4.544 1.00 72.36 250 ASP A CA 1
ATOM 1702 C C . ASP A 1 223 ? -41.109 -5.711 5.910 1.00 71.99 250 ASP A C 1
ATOM 1703 O O . ASP A 1 223 ? -40.908 -4.534 6.010 1.00 72.93 250 ASP A O 1
ATOM 1708 N N . TYR A 1 224 ? -41.462 -6.451 6.951 1.00 74.34 251 TYR A N 1
ATOM 1709 C CA . TYR A 1 224 ? -41.583 -5.922 8.319 1.00 75.52 251 TYR A CA 1
ATOM 1710 C C . TYR A 1 224 ? -42.521 -4.714 8.476 1.00 76.44 251 TYR A C 1
ATOM 1711 O O . TYR A 1 224 ? -42.160 -3.683 9.046 1.00 80.19 251 TYR A O 1
ATOM 1720 N N . ASN A 1 225 ? -43.724 -4.857 7.942 1.00 76.08 252 ASN A N 1
ATOM 1721 C CA . ASN A 1 225 ? -44.829 -3.918 8.136 1.00 76.35 252 ASN A CA 1
ATOM 1722 C C . ASN A 1 225 ? -46.039 -4.716 8.691 1.00 77.86 252 ASN A C 1
ATOM 1723 O O . ASN A 1 225 ? -45.910 -5.914 9.010 1.00 75.96 252 ASN A O 1
ATOM 1728 N N . HIS A 1 226 ? -47.203 -4.078 8.812 1.00 77.81 253 HIS A N 1
ATOM 1729 C CA . HIS A 1 226 ? -48.344 -4.717 9.454 1.00 79.73 253 HIS A CA 1
ATOM 1730 C C . HIS A 1 226 ? -49.602 -4.739 8.591 1.00 80.37 253 HIS A C 1
ATOM 1731 O O . HIS A 1 226 ? -50.703 -4.510 9.093 1.00 80.25 253 HIS A O 1
ATOM 1738 N N . LEU A 1 227 ? -49.449 -5.047 7.304 1.00 80.38 254 LEU A N 1
ATOM 1739 C CA . LEU A 1 227 ? -50.590 -5.026 6.378 1.00 82.24 254 LEU A CA 1
ATOM 1740 C C . LEU A 1 227 ? -51.433 -6.307 6.436 1.00 82.09 254 LEU A C 1
ATOM 1741 O O . LEU A 1 227 ? -50.891 -7.409 6.520 1.00 80.72 254 LEU A O 1
ATOM 1746 N N . ASN A 1 228 ? -52.756 -6.135 6.400 1.00 81.72 255 ASN A N 1
ATOM 1747 C CA . ASN A 1 228 ? -53.707 -7.224 6.213 1.00 81.26 255 ASN A CA 1
ATOM 1748 C C . ASN A 1 228 ? -53.993 -7.446 4.737 1.00 82.05 255 ASN A C 1
ATOM 1749 O O . ASN A 1 228 ? -54.484 -8.493 4.348 1.00 81.59 255 ASN A O 1
ATOM 1754 N N . GLU A 1 229 ? -53.678 -6.463 3.912 1.00 84.04 256 GLU A N 1
ATOM 1755 C CA . GLU A 1 229 ? -54.040 -6.513 2.513 1.00 86.28 256 GLU A CA 1
ATOM 1756 C C . GLU A 1 229 ? -53.092 -5.609 1.746 1.00 83.39 256 GLU A C 1
ATOM 1757 O O . GLU A 1 229 ? -52.758 -4.514 2.200 1.00 83.04 256 GLU A O 1
ATOM 1763 N N . LEU A 1 230 ? -52.697 -6.088 0.574 1.00 81.20 257 LEU A N 1
ATOM 1764 C CA . LEU A 1 230 ? -51.730 -5.430 -0.272 1.00 81.17 257 LEU A CA 1
ATOM 1765 C C . LEU A 1 230 ? -52.390 -4.616 -1.387 1.00 81.85 257 LEU A C 1
ATOM 1766 O O . LEU A 1 230 ? -53.400 -5.029 -1.935 1.00 80.37 257 LEU A O 1
ATOM 1771 N N . PRO A 1 231 ? -51.787 -3.473 -1.758 1.00 83.60 258 PRO A N 1
ATOM 1772 C CA . PRO A 1 231 ? -52.321 -2.641 -2.841 1.00 85.83 258 PRO A CA 1
ATOM 1773 C C . PRO A 1 231 ? -52.275 -3.336 -4.210 1.00 87.08 258 PRO A C 1
ATOM 1774 O O . PRO A 1 231 ? -51.190 -3.545 -4.776 1.00 84.73 258 PRO A O 1
ATOM 1778 N N . SER A 1 232 ? -53.463 -3.669 -4.720 1.00 89.43 259 SER A N 1
ATOM 1779 C CA . SER A 1 232 ? -53.646 -4.444 -5.961 1.00 90.43 259 SER A CA 1
ATOM 1780 C C . SER A 1 232 ? -52.955 -3.901 -7.233 1.00 92.78 259 SER A C 1
ATOM 1781 O O . SER A 1 232 ? -52.603 -4.689 -8.115 1.00 93.98 259 SER A O 1
ATOM 1784 N N . ASN A 1 233 ? -52.776 -2.578 -7.332 1.00 93.34 260 ASN A N 1
ATOM 1785 C CA . ASN A 1 233 ? -52.174 -1.953 -8.536 1.00 93.32 260 ASN A CA 1
ATOM 1786 C C . ASN A 1 233 ? -50.679 -2.241 -8.727 1.00 91.72 260 ASN A C 1
ATOM 1787 O O . ASN A 1 233 ? -50.156 -2.090 -9.832 1.00 89.81 260 ASN A O 1
ATOM 1792 N N . VAL A 1 234 ? -50.005 -2.645 -7.657 1.00 91.44 261 VAL A N 1
ATOM 1793 C CA . VAL A 1 234 ? -48.564 -2.838 -7.677 1.00 92.00 261 VAL A CA 1
ATOM 1794 C C . VAL A 1 234 ? -48.190 -4.201 -7.111 1.00 92.00 261 VAL A C 1
ATOM 1795 O O . VAL A 1 234 ? -47.106 -4.381 -6.564 1.00 91.66 261 VAL A O 1
ATOM 1799 N N . LEU A 1 235 ? -49.078 -5.172 -7.273 1.00 92.96 262 LEU A N 1
ATOM 1800 C CA . LEU A 1 235 ? -48.906 -6.446 -6.604 1.00 92.19 262 LEU A CA 1
ATOM 1801 C C . LEU A 1 235 ? -47.663 -7.162 -7.098 1.00 92.14 262 LEU A C 1
ATOM 1802 O O . LEU A 1 235 ? -46.871 -7.618 -6.281 1.00 93.61 262 LEU A O 1
ATOM 1807 N N . ASN A 1 236 ? -47.474 -7.213 -8.419 1.00 93.65 263 ASN A N 1
ATOM 1808 C CA . ASN A 1 236 ? -46.304 -7.895 -9.043 1.00 95.39 263 ASN A CA 1
ATOM 1809 C C . ASN A 1 236 ? -44.957 -7.462 -8.448 1.00 91.65 263 ASN A C 1
ATOM 1810 O O . ASN A 1 236 ? -44.044 -8.271 -8.277 1.00 89.54 263 ASN A O 1
ATOM 1815 N N . SER A 1 237 ? -44.865 -6.174 -8.141 1.00 87.76 264 SER A N 1
ATOM 1816 C CA . SER A 1 237 ? -43.661 -5.574 -7.624 1.00 85.47 264 SER A CA 1
ATOM 1817 C C . SER A 1 237 ? -43.421 -5.787 -6.133 1.00 81.73 264 SER A C 1
ATOM 1818 O O . SER A 1 237 ? -42.382 -5.353 -5.638 1.00 81.40 264 SER A O 1
ATOM 1821 N N . ILE A 1 238 ? -44.335 -6.426 -5.401 1.00 77.32 265 ILE A N 1
ATOM 1822 C CA . ILE A 1 238 ? -44.151 -6.524 -3.952 1.00 76.04 265 ILE A CA 1
ATOM 1823 C C . ILE A 1 238 ? -43.163 -7.620 -3.575 1.00 76.80 265 ILE A C 1
ATOM 1824 O O . ILE A 1 238 ? -43.078 -8.650 -4.246 1.00 79.01 265 ILE A O 1
ATOM 1829 N N . PHE A 1 239 ? -42.394 -7.345 -2.519 1.00 75.73 266 PHE A N 1
ATOM 1830 C CA . PHE A 1 239 ? -41.608 -8.339 -1.796 1.00 75.53 266 PHE A CA 1
ATOM 1831 C C . PHE A 1 239 ? -41.999 -8.272 -0.326 1.00 75.58 266 PHE A C 1
ATOM 1832 O O . PHE A 1 239 ? -41.885 -7.229 0.308 1.00 76.16 266 PHE A O 1
ATOM 1840 N N . ILE A 1 240 ? -42.469 -9.387 0.209 1.00 76.74 267 ILE A N 1
ATOM 1841 C CA . ILE A 1 240 ? -42.655 -9.540 1.646 1.00 77.64 267 ILE A CA 1
ATOM 1842 C C . ILE A 1 240 ? -42.206 -10.945 1.974 1.00 76.74 267 ILE A C 1
ATOM 1843 O O . ILE A 1 240 ? -42.516 -11.883 1.236 1.00 76.30 267 ILE A O 1
ATOM 1848 N N . GLU A 1 241 ? -41.439 -11.055 3.048 1.00 75.82 268 GLU A N 1
ATOM 1849 C CA . GLU A 1 241 ? -41.199 -12.327 3.713 1.00 78.84 268 GLU A CA 1
ATOM 1850 C C . GLU A 1 241 ? -41.672 -12.318 5.153 1.00 78.09 268 GLU A C 1
ATOM 1851 O O . GLU A 1 241 ? -42.124 -13.343 5.656 1.00 79.89 268 GLU A O 1
ATOM 1857 N N . ASN A 1 242 ? -41.561 -11.178 5.821 1.00 73.88 269 ASN A N 1
ATOM 1858 C CA . ASN A 1 242 ? -42.028 -11.044 7.188 1.00 74.02 269 ASN A CA 1
ATOM 1859 C C . ASN A 1 242 ? -43.096 -9.953 7.293 1.00 73.83 269 ASN A C 1
ATOM 1860 O O . ASN A 1 242 ? -43.059 -8.964 6.560 1.00 74.17 269 ASN A O 1
ATOM 1865 N N . GLN A 1 243 ? -44.033 -10.146 8.212 1.00 72.34 270 GLN A N 1
ATOM 1866 C CA . GLN A 1 243 ? -45.165 -9.237 8.391 1.00 73.50 270 GLN A CA 1
ATOM 1867 C C . GLN A 1 243 ? -45.832 -9.613 9.713 1.00 72.77 270 GLN A C 1
ATOM 1868 O O . GLN A 1 243 ? -45.912 -10.792 10.052 1.00 72.73 270 GLN A O 1
ATOM 1874 N N . SER A 1 244 ? -46.251 -8.627 10.489 1.00 73.67 271 SER A N 1
ATOM 1875 C CA . SER A 1 244 ? -46.852 -8.901 11.794 1.00 75.82 271 SER A CA 1
ATOM 1876 C C . SER A 1 244 ? -48.055 -8.013 11.923 1.00 80.26 271 SER A C 1
ATOM 1877 O O . SER A 1 244 ? -47.937 -6.807 11.702 1.00 82.38 271 SER A O 1
ATOM 1880 N N . GLY A 1 245 ? -49.205 -8.588 12.280 1.00 80.37 272 GLY A N 1
ATOM 1881 C CA . GLY A 1 245 ? -50.418 -7.795 12.425 1.00 80.66 272 GLY A CA 1
ATOM 1882 C C . GLY A 1 245 ? -51.440 -8.398 13.344 1.00 80.36 272 GLY A C 1
ATOM 1883 O O . GLY A 1 245 ? -51.174 -9.358 14.059 1.00 81.66 272 GLY A O 1
ATOM 1884 N N . THR A 1 246 ? -52.609 -7.780 13.346 1.00 80.52 273 THR A N 1
ATOM 1885 C CA . THR A 1 246 ? -53.780 -8.361 13.967 1.00 80.14 273 THR A CA 1
ATOM 1886 C C . THR A 1 246 ? -54.953 -8.356 13.000 1.00 78.43 273 THR A C 1
ATOM 1887 O O . THR A 1 246 ? -54.966 -7.675 11.963 1.00 74.06 273 THR A O 1
ATOM 1891 N N . VAL A 1 247 ? -55.918 -9.182 13.363 1.00 79.24 274 VAL A N 1
ATOM 1892 C CA . VAL A 1 247 ? -57.173 -9.271 12.671 1.00 80.32 274 VAL A CA 1
ATOM 1893 C C . VAL A 1 247 ? -58.214 -9.018 13.785 1.00 79.81 274 VAL A C 1
ATOM 1894 O O . VAL A 1 247 ? -57.883 -9.100 14.980 1.00 79.20 274 VAL A O 1
ATOM 1898 N N . PRO A 1 248 ? -59.446 -8.642 13.414 1.00 80.27 275 PRO A N 1
ATOM 1899 C CA . PRO A 1 248 ? -60.374 -8.270 14.482 1.00 81.40 275 PRO A CA 1
ATOM 1900 C C . PRO A 1 248 ? -60.765 -9.428 15.398 1.00 82.29 275 PRO A C 1
ATOM 1901 O O . PRO A 1 248 ? -60.907 -10.576 14.943 1.00 78.73 275 PRO A O 1
ATOM 1905 N N . ASP A 1 249 ? -60.959 -9.101 16.674 1.00 85.97 276 ASP A N 1
ATOM 1906 C CA . ASP A 1 249 ? -61.386 -10.074 17.685 1.00 88.61 276 ASP A CA 1
ATOM 1907 C C . ASP A 1 249 ? -62.768 -10.622 17.340 1.00 88.96 276 ASP A C 1
ATOM 1908 O O . ASP A 1 249 ? -63.532 -9.975 16.616 1.00 88.98 276 ASP A O 1
ATOM 1913 N N . GLN A 1 250 ? -63.079 -11.815 17.846 1.00 88.31 277 GLN A N 1
ATOM 1914 C CA . GLN A 1 250 ? -64.352 -12.484 17.545 1.00 88.73 277 GLN A CA 1
ATOM 1915 C C . GLN A 1 250 ? -64.952 -13.145 18.765 1.00 89.92 277 GLN A C 1
ATOM 1916 O O . GLN A 1 250 ? -64.252 -13.466 19.730 1.00 89.93 277 GLN A O 1
ATOM 1922 N N . ILE A 1 251 ? -66.267 -13.333 18.695 1.00 91.75 278 ILE A N 1
ATOM 1923 C CA . ILE A 1 251 ? -67.024 -14.091 19.680 1.00 93.24 278 ILE A CA 1
ATOM 1924 C C . ILE A 1 251 ? -67.761 -15.209 18.908 1.00 94.18 278 ILE A C 1
ATOM 1925 O O . ILE A 1 251 ? -68.459 -14.940 17.922 1.00 94.29 278 ILE A O 1
ATOM 1930 N N . ILE A 1 252 ? -67.565 -16.459 19.333 1.00 94.91 279 ILE A N 1
ATOM 1931 C CA . ILE A 1 252 ? -68.247 -17.619 18.734 1.00 94.76 279 ILE A CA 1
ATOM 1932 C C . ILE A 1 252 ? -68.902 -18.451 19.822 1.00 97.11 279 ILE A C 1
ATOM 1933 O O . ILE A 1 252 ? -68.508 -18.388 20.991 1.00 96.89 279 ILE A O 1
ATOM 1938 N N . LYS A 1 253 ? -69.893 -19.240 19.420 1.00 99.99 280 LYS A N 1
ATOM 1939 C CA . LYS A 1 253 ? -70.561 -20.159 20.331 1.00 102.10 280 LYS A CA 1
ATOM 1940 C C . LYS A 1 253 ? -69.812 -21.491 20.303 1.00 98.23 280 LYS A C 1
ATOM 1941 O O . LYS A 1 253 ? -69.379 -21.959 19.242 1.00 94.58 280 LYS A O 1
ATOM 1947 N N . GLN A 1 254 ? -69.635 -22.065 21.492 1.00 95.84 281 GLN A N 1
ATOM 1948 C CA . GLN A 1 254 ? -68.963 -23.347 21.683 1.00 93.23 281 GLN A CA 1
ATOM 1949 C C . GLN A 1 254 ? -69.371 -24.374 20.624 1.00 91.36 281 GLN A C 1
ATOM 1950 O O . GLN A 1 254 ? -70.557 -24.551 20.342 1.00 91.55 281 GLN A O 1
ATOM 1956 N N . GLY A 1 255 ? -68.386 -25.038 20.033 1.00 89.23 282 GLY A N 1
ATOM 1957 C CA . GLY A 1 255 ? -68.635 -26.013 18.974 1.00 88.94 282 GLY A CA 1
ATOM 1958 C C . GLY A 1 255 ? -68.541 -25.476 17.552 1.00 88.79 282 GLY A C 1
ATOM 1959 O O . GLY A 1 255 ? -68.573 -26.266 16.600 1.00 90.02 282 GLY A O 1
ATOM 1960 N N . GLU A 1 256 ? -68.446 -24.150 17.385 1.00 86.73 283 GLU A N 1
ATOM 1961 C CA . GLU A 1 256 ? -68.321 -23.549 16.046 1.00 83.95 283 GLU A CA 1
ATOM 1962 C C . GLU A 1 256 ? -66.852 -23.390 15.654 1.00 79.36 283 GLU A C 1
ATOM 1963 O O . GLU A 1 256 ? -65.977 -23.311 16.516 1.00 77.37 283 GLU A O 1
ATOM 1969 N N . THR A 1 257 ? -66.618 -23.352 14.345 1.00 76.44 284 THR A N 1
ATOM 1970 C CA . THR A 1 257 ? -65.332 -23.009 13.781 1.00 75.66 284 THR A CA 1
ATOM 1971 C C . THR A 1 257 ? -65.117 -21.487 13.777 1.00 77.49 284 THR A C 1
ATOM 1972 O O . THR A 1 257 ? -66.058 -20.709 13.962 1.00 80.80 284 THR A O 1
ATOM 1976 N N . CYS A 1 258 ? -63.870 -21.069 13.589 1.00 77.66 285 CYS A N 1
ATOM 1977 C CA . CYS A 1 258 ? -63.534 -19.651 13.469 1.00 79.08 285 CYS A CA 1
ATOM 1978 C C . CYS A 1 258 ? -62.932 -19.369 12.098 1.00 80.35 285 CYS A C 1
ATOM 1979 O O . CYS A 1 258 ? -61.956 -20.007 11.704 1.00 81.47 285 CYS A O 1
ATOM 1982 N N . THR A 1 259 ? -63.512 -18.411 11.383 1.00 80.95 286 THR A N 1
ATOM 1983 C CA . THR A 1 259 ? -63.002 -18.000 10.089 1.00 82.18 286 THR A CA 1
ATOM 1984 C C . THR A 1 259 ? -62.536 -16.541 10.178 1.00 83.84 286 THR A C 1
ATOM 1985 O O . THR A 1 259 ? -63.230 -15.692 10.764 1.00 88.02 286 THR A O 1
ATOM 1989 N N . ILE A 1 260 ? -61.362 -16.261 9.604 1.00 82.00 287 ILE A N 1
ATOM 1990 C CA . ILE A 1 260 ? -60.817 -14.901 9.532 1.00 80.68 287 ILE A CA 1
ATOM 1991 C C . ILE A 1 260 ? -60.577 -14.523 8.078 1.00 80.29 287 ILE A C 1
ATOM 1992 O O . ILE A 1 260 ? -60.406 -15.394 7.233 1.00 78.15 287 ILE A O 1
ATOM 1997 N N . GLN A 1 261 ? -60.604 -13.225 7.791 1.00 83.54 288 GLN A N 1
ATOM 1998 C CA . GLN A 1 261 ? -60.246 -12.707 6.465 1.00 87.15 288 GLN A CA 1
ATOM 1999 C C . GLN A 1 261 ? -58.779 -12.293 6.528 1.00 85.19 288 GLN A C 1
ATOM 2000 O O . GLN A 1 261 ? -58.330 -11.749 7.543 1.00 85.99 288 GLN A O 1
ATOM 2006 N N . LEU A 1 262 ? -58.024 -12.583 5.467 1.00 83.55 289 LEU A N 1
ATOM 2007 C CA . LEU A 1 262 ? -56.595 -12.246 5.417 1.00 81.30 289 LEU A CA 1
ATOM 2008 C C . LEU A 1 262 ? -56.091 -12.248 3.973 1.00 79.54 289 LEU A C 1
ATOM 2009 O O . LEU A 1 262 ? -55.367 -13.163 3.564 1.00 78.10 289 LEU A O 1
ATOM 2014 N N . PRO A 1 263 ? -56.489 -11.228 3.187 1.00 79.36 290 PRO A N 1
ATOM 2015 C CA . PRO A 1 263 ? -56.155 -11.175 1.753 1.00 80.10 290 PRO A CA 1
ATOM 2016 C C . PRO A 1 263 ? -54.663 -11.262 1.417 1.00 80.46 290 PRO A C 1
ATOM 2017 O O . PRO A 1 263 ? -54.307 -11.740 0.335 1.00 80.41 290 PRO A O 1
ATOM 2021 N N . ILE A 1 264 ? -53.807 -10.783 2.326 1.00 80.71 291 ILE A N 1
ATOM 2022 C CA . ILE A 1 264 ? -52.344 -10.813 2.140 1.00 79.27 291 ILE A CA 1
ATOM 2023 C C . ILE A 1 264 ? -51.820 -12.218 1.822 1.00 78.95 291 ILE A C 1
ATOM 2024 O O . ILE A 1 264 ? -50.990 -12.369 0.922 1.00 77.44 291 ILE A O 1
ATOM 2029 N N . TYR A 1 265 ? -52.333 -13.236 2.517 1.00 79.22 292 TYR A N 1
ATOM 2030 C CA . TYR A 1 265 ? -51.920 -14.612 2.254 1.00 79.65 292 TYR A CA 1
ATOM 2031 C C . TYR A 1 265 ? -52.101 -14.987 0.778 1.00 80.43 292 TYR A C 1
ATOM 2032 O O . TYR A 1 265 ? -51.160 -15.478 0.127 1.00 81.02 292 TYR A O 1
ATOM 2041 N N . PHE A 1 266 ? -53.295 -14.732 0.256 1.00 79.88 293 PHE A N 1
ATOM 2042 C CA . PHE A 1 266 ? -53.689 -15.235 -1.072 1.00 82.03 293 PHE A CA 1
ATOM 2043 C C . PHE A 1 266 ? -53.139 -14.346 -2.159 1.00 83.16 293 PHE A C 1
ATOM 2044 O O . PHE A 1 266 ? -52.928 -14.786 -3.293 1.00 84.48 293 PHE A O 1
ATOM 2052 N N . GLN A 1 267 ? -52.939 -13.082 -1.806 1.00 83.36 294 GLN A N 1
ATOM 2053 C CA . GLN A 1 267 ? -52.229 -12.155 -2.655 1.00 84.26 294 GLN A CA 1
ATOM 2054 C C . GLN A 1 267 ? -50.773 -12.600 -2.834 1.00 82.52 294 GLN A C 1
ATOM 2055 O O . GLN A 1 267 ? -50.284 -12.703 -3.968 1.00 80.59 294 GLN A O 1
ATOM 2061 N N . LEU A 1 268 ? -50.098 -12.889 -1.721 1.00 82.04 295 LEU A N 1
ATOM 2062 C CA . LEU A 1 268 ? -48.706 -13.382 -1.768 1.00 82.78 295 LEU A CA 1
ATOM 2063 C C . LEU A 1 268 ? -48.614 -14.703 -2.513 1.00 84.46 295 LEU A C 1
ATOM 2064 O O . LEU A 1 268 ? -47.711 -14.897 -3.329 1.00 81.34 295 LEU A O 1
ATOM 2069 N N . ALA A 1 269 ? -49.570 -15.592 -2.227 1.00 86.67 296 ALA A N 1
ATOM 2070 C CA . ALA A 1 269 ? -49.673 -16.887 -2.899 1.00 87.94 296 ALA A CA 1
ATOM 2071 C C . ALA A 1 269 ? -49.775 -16.694 -4.406 1.00 90.00 296 ALA A C 1
ATOM 2072 O O . ALA A 1 269 ? -49.020 -17.299 -5.162 1.00 90.55 296 ALA A O 1
ATOM 2074 N N . GLU A 1 270 ? -50.698 -15.828 -4.818 1.00 92.22 297 GLU A N 1
ATOM 2075 C CA . GLU A 1 270 ? -50.939 -15.515 -6.237 1.00 96.28 297 GLU A CA 1
ATOM 2076 C C . GLU A 1 270 ? -49.678 -15.071 -6.970 1.00 97.46 297 GLU A C 1
ATOM 2077 O O . GLU A 1 270 ? -49.483 -15.407 -8.137 1.00 98.62 297 GLU A O 1
ATOM 2083 N N . ILE A 1 271 ? -48.830 -14.325 -6.267 1.00 98.26 298 ILE A N 1
ATOM 2084 C CA . ILE A 1 271 ? -47.636 -13.707 -6.852 1.00 100.44 298 ILE A CA 1
ATOM 2085 C C . ILE A 1 271 ? -46.342 -14.555 -6.660 1.00 100.56 298 ILE A C 1
ATOM 2086 O O . ILE A 1 271 ? -45.227 -14.101 -6.970 1.00 99.84 298 ILE A O 1
ATOM 2091 N N . ASN A 1 272 ? -46.522 -15.801 -6.198 1.00 98.49 299 ASN A N 1
ATOM 2092 C CA . ASN A 1 272 ? -45.450 -16.764 -5.964 1.00 95.75 299 ASN A CA 1
ATOM 2093 C C . ASN A 1 272 ? -44.414 -16.198 -5.021 1.00 91.84 299 ASN A C 1
ATOM 2094 O O . ASN A 1 272 ? -43.233 -16.238 -5.294 1.00 94.03 299 ASN A O 1
ATOM 2107 N N . LEU A 1 274 ? -44.805 -16.884 -1.576 1.00 89.60 301 LEU A N 1
ATOM 2108 C CA . LEU A 1 274 ? -44.846 -17.675 -0.374 1.00 90.99 301 LEU A CA 1
ATOM 2109 C C . LEU A 1 274 ? -43.737 -18.713 -0.463 1.00 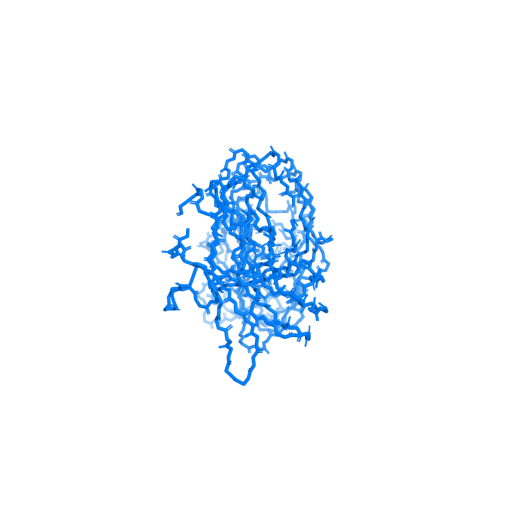94.82 301 LEU A C 1
ATOM 2110 O O . LEU A 1 274 ? -43.752 -19.565 -1.353 1.00 94.02 301 LEU A O 1
ATOM 2115 N N . VAL A 1 275 ? -42.762 -18.611 0.441 1.00 99.08 302 VAL A N 1
ATOM 2116 C CA . VAL A 1 275 ? -41.679 -19.604 0.542 1.00 102.94 302 VAL A CA 1
ATOM 2117 C C . VAL A 1 275 ? -42.261 -20.975 0.891 1.00 103.97 302 VAL A C 1
ATOM 2118 O O . VAL A 1 275 ? -41.837 -21.998 0.362 1.00 106.03 302 VAL A O 1
ATOM 2122 N N . ASN A 1 276 ? -43.267 -20.958 1.762 1.00 105.67 303 ASN A N 1
ATOM 2123 C CA . ASN A 1 276 ? -43.842 -22.146 2.372 1.00 103.72 303 ASN A CA 1
ATOM 2124 C C . ASN A 1 276 ? -45.372 -21.900 2.511 1.00 100.46 303 ASN A C 1
ATOM 2125 O O . ASN A 1 276 ? -45.814 -21.106 3.369 1.00 96.65 303 ASN A O 1
ATOM 2130 N N . PRO A 1 277 ? -46.180 -22.536 1.629 1.00 97.57 304 PRO A N 1
ATOM 2131 C CA . PRO A 1 277 ? -47.652 -22.406 1.663 1.00 93.22 304 PRO A CA 1
ATOM 2132 C C . PRO A 1 277 ? -48.380 -22.721 2.979 1.00 86.00 304 PRO A C 1
ATOM 2133 O O . PRO A 1 277 ? -49.505 -22.248 3.156 1.00 80.87 304 PRO A O 1
ATOM 2137 N N . THR A 1 278 ? -47.772 -23.477 3.897 1.00 82.21 305 THR A N 1
ATOM 2138 C CA . THR A 1 278 ? -48.553 -24.003 5.026 1.00 80.49 305 THR A CA 1
ATOM 2139 C C . THR A 1 278 ? -48.879 -22.881 6.015 1.00 78.18 305 THR A C 1
ATOM 2140 O O . THR A 1 278 ? -48.062 -21.995 6.244 1.00 79.06 305 THR A O 1
ATOM 2144 N N . VAL A 1 279 ? -50.103 -22.927 6.541 1.00 76.82 306 VAL A N 1
ATOM 2145 C CA . VAL A 1 279 ? -50.586 -22.024 7.564 1.00 75.76 306 VAL A CA 1
ATOM 2146 C C . VAL A 1 279 ? -50.874 -22.803 8.847 1.00 76.13 306 VAL A C 1
ATOM 2147 O O . VAL A 1 279 ? -51.591 -23.801 8.825 1.00 78.44 306 VAL A O 1
ATOM 2151 N N . LEU A 1 280 ? -50.346 -22.308 9.959 1.00 76.58 307 LEU A N 1
ATOM 2152 C CA . LEU A 1 280 ? -50.475 -22.937 11.268 1.00 78.17 307 LEU A CA 1
ATOM 2153 C C . LEU A 1 280 ? -51.278 -22.051 12.230 1.00 77.93 307 LEU A C 1
ATOM 2154 O O . LEU A 1 280 ? -50.766 -21.086 12.805 1.00 80.41 307 LEU A O 1
ATOM 2159 N N . GLY A 1 281 ? -52.542 -22.391 12.411 1.00 77.05 308 GLY A N 1
ATOM 2160 C CA . GLY A 1 281 ? -53.369 -21.752 13.425 1.00 76.72 308 GLY A CA 1
ATOM 2161 C C . GLY A 1 281 ? -53.147 -22.364 14.794 1.00 77.69 308 GLY A C 1
ATOM 2162 O O . GLY A 1 281 ? -53.080 -23.600 14.928 1.00 80.19 308 GLY A O 1
ATOM 2163 N N . SER A 1 282 ? -53.066 -21.513 15.816 1.00 76.50 309 SER A N 1
ATOM 2164 C CA . SER A 1 282 ? -52.727 -21.965 17.161 1.00 79.29 309 SER A CA 1
ATOM 2165 C C . SER A 1 282 ? -53.091 -20.937 18.195 1.00 80.67 309 SER A C 1
ATOM 2166 O O . SER A 1 282 ? -52.990 -19.752 17.935 1.00 83.89 309 SER A O 1
ATOM 2169 N N . TYR A 1 283 ? -53.477 -21.390 19.378 1.00 84.58 310 TYR A N 1
ATOM 2170 C CA . TYR A 1 283 ? -53.716 -20.490 20.498 1.00 89.18 310 TYR A CA 1
ATOM 2171 C C . TYR A 1 283 ? -52.668 -20.701 21.584 1.00 92.27 310 TYR A C 1
ATOM 2172 O O . TYR A 1 283 ? -52.039 -21.751 21.649 1.00 90.70 310 TYR A O 1
ATOM 2181 N N . SER A 1 284 ? -52.512 -19.697 22.442 1.00 96.96 311 SER A N 1
ATOM 2182 C CA . SER A 1 284 ? -51.449 -19.672 23.456 1.00 100.93 311 SER A CA 1
ATOM 2183 C C . SER A 1 284 ? -51.797 -20.450 24.738 1.00 106.41 311 SER A C 1
ATOM 2184 O O . SER A 1 284 ? -52.948 -20.487 25.172 1.00 107.54 311 SER A O 1
ATOM 2187 N N . ALA A 1 285 ? -50.775 -21.074 25.321 1.00 112.83 312 ALA A N 1
ATOM 2188 C CA . ALA A 1 285 ? -50.841 -21.685 26.658 1.00 118.35 312 ALA A CA 1
ATOM 2189 C C . ALA A 1 285 ? -49.401 -21.797 27.205 1.00 122.71 312 ALA A C 1
ATOM 2190 O O . ALA A 1 285 ? -48.509 -21.096 26.712 1.00 119.98 312 ALA A O 1
ATOM 2192 N N . ASP A 1 286 ? -49.168 -22.644 28.213 1.00 128.49 313 ASP A N 1
ATOM 2193 C CA . ASP A 1 286 ? -47.796 -22.931 28.679 1.00 134.48 313 ASP A CA 1
ATOM 2194 C C . ASP A 1 286 ? -46.908 -23.299 27.489 1.00 134.40 313 ASP A C 1
ATOM 2195 O O . ASP A 1 286 ? -45.827 -22.729 27.308 1.00 132.06 313 ASP A O 1
ATOM 2200 N N . ILE A 1 287 ? -47.390 -24.257 26.695 1.00 134.06 314 ILE A N 1
ATOM 2201 C CA . ILE A 1 287 ? -46.901 -24.506 25.337 1.00 132.40 314 ILE A CA 1
ATOM 2202 C C . ILE A 1 287 ? -48.082 -24.257 24.393 1.00 127.14 314 ILE A C 1
ATOM 2203 O O . ILE A 1 287 ? -49.183 -24.755 24.656 1.00 125.08 314 ILE A O 1
ATOM 2208 N N . PRO A 1 288 ? -47.865 -23.487 23.298 1.00 122.58 315 PRO A N 1
ATOM 2209 C CA . PRO A 1 288 ? -48.980 -23.188 22.391 1.00 117.20 315 PRO A CA 1
ATOM 2210 C C . PRO A 1 288 ? -49.593 -24.442 21.752 1.00 113.05 315 PRO A C 1
ATOM 2211 O O . PRO A 1 288 ? -48.877 -25.403 21.450 1.00 112.40 315 PRO A O 1
ATOM 2215 N N . VAL A 1 289 ? -50.913 -24.402 21.566 1.00 108.09 316 VAL A N 1
ATOM 2216 C CA . VAL A 1 289 ? -51.721 -25.538 21.122 1.00 103.83 316 VAL A CA 1
ATOM 2217 C C . VAL A 1 289 ? -52.165 -25.328 19.673 1.00 99.29 316 VAL A C 1
ATOM 2218 O O . VAL A 1 289 ? -52.847 -24.356 19.354 1.00 92.91 316 VAL A O 1
ATOM 2222 N N . GLU A 1 290 ? -51.790 -26.269 18.813 1.00 100.14 317 GLU A N 1
ATOM 2223 C CA . GLU A 1 290 ? -52.128 -26.210 17.394 1.00 99.39 317 GLU A CA 1
ATOM 2224 C C . GLU A 1 290 ? -53.583 -26.646 17.188 1.00 96.33 317 GLU A C 1
ATOM 2225 O O . GLU A 1 290 ? -54.192 -27.273 18.060 1.00 96.68 317 GLU A O 1
ATOM 2231 N N . VAL A 1 291 ? -54.121 -26.302 16.023 1.00 92.24 318 VAL A N 1
ATOM 2232 C CA . VAL A 1 291 ? -55.525 -26.541 15.680 1.00 88.72 318 VAL A CA 1
ATOM 2233 C C . VAL A 1 291 ? -55.608 -26.685 14.160 1.00 84.49 318 VAL A C 1
ATOM 2234 O O . VAL A 1 291 ? -54.878 -26.016 13.443 1.00 84.37 318 VAL A O 1
ATOM 2238 N N . VAL A 1 292 ? -56.494 -27.547 13.672 1.00 83.65 319 VAL A N 1
ATOM 2239 C CA . VAL A 1 292 ? -56.553 -27.851 12.234 1.00 83.85 319 VAL A CA 1
ATOM 2240 C C . VAL A 1 292 ? -56.905 -26.585 11.462 1.00 84.07 319 VAL A C 1
ATOM 2241 O O . VAL A 1 292 ? -57.716 -25.778 11.924 1.00 86.85 319 VAL A O 1
ATOM 2245 N N . THR A 1 293 ? -56.293 -26.403 10.295 1.00 82.22 320 THR A N 1
ATOM 2246 C CA . THR A 1 293 ? -56.320 -25.105 9.638 1.00 80.63 320 THR A CA 1
ATOM 2247 C C . THR A 1 293 ? -56.351 -25.230 8.118 1.00 80.18 320 THR A C 1
ATOM 2248 O O . THR A 1 293 ? -55.498 -25.877 7.541 1.00 79.54 320 THR A O 1
ATOM 2252 N N . THR A 1 294 ? -57.322 -24.576 7.482 1.00 80.56 321 THR A N 1
ATOM 2253 C CA . THR A 1 294 ? -57.573 -24.727 6.038 1.00 82.55 321 THR A CA 1
ATOM 2254 C C . THR A 1 294 ? -57.794 -23.380 5.377 1.00 80.91 321 THR A C 1
ATOM 2255 O O . THR A 1 294 ? -58.166 -22.427 6.046 1.00 78.45 321 THR A O 1
ATOM 2259 N N . THR A 1 295 ? -57.586 -23.321 4.063 1.00 82.14 322 THR A N 1
ATOM 2260 C CA . THR A 1 295 ? -57.663 -22.066 3.317 1.00 83.96 322 THR A CA 1
ATOM 2261 C C . THR A 1 295 ? -58.653 -22.144 2.165 1.00 86.06 322 THR A C 1
ATOM 2262 O O . THR A 1 295 ? -58.558 -23.049 1.344 1.00 85.69 322 THR A O 1
ATOM 2266 N N . ASN A 1 296 ? -59.584 -21.185 2.110 1.00 89.21 323 ASN A N 1
ATOM 2267 C CA . ASN A 1 296 ? -60.455 -20.993 0.944 1.00 93.59 323 ASN A CA 1
ATOM 2268 C C . ASN A 1 296 ? -60.057 -19.750 0.133 1.00 92.61 323 ASN A C 1
ATOM 2269 O O . ASN A 1 296 ? -60.197 -18.613 0.594 1.00 90.46 323 ASN A O 1
ATOM 2274 N N . ALA A 1 297 ? -59.607 -19.994 -1.097 1.00 93.64 324 ALA A N 1
ATOM 2275 C CA . ALA A 1 297 ? -59.118 -18.945 -1.990 1.00 94.18 324 ALA A CA 1
ATOM 2276 C C . ALA A 1 297 ? -60.206 -18.016 -2.506 1.00 95.01 324 ALA A C 1
ATOM 2277 O O . ALA A 1 297 ? -59.966 -16.813 -2.631 1.00 93.56 324 ALA A O 1
ATOM 2279 N N . ASP A 1 298 ? -61.387 -18.559 -2.798 1.00 97.30 325 ASP A N 1
ATOM 2280 C CA . ASP A 1 298 ? -62.494 -17.742 -3.325 1.00 100.39 325 ASP A CA 1
ATOM 2281 C C . ASP A 1 298 ? -62.963 -16.646 -2.370 1.00 97.11 325 ASP A C 1
ATOM 2282 O O . ASP A 1 298 ? -63.265 -15.538 -2.808 1.00 99.83 325 ASP A O 1
ATOM 2287 N N . THR A 1 299 ? -63.015 -16.955 -1.080 1.00 92.42 326 THR A N 1
ATOM 2288 C CA . THR A 1 299 ? -63.390 -15.981 -0.063 1.00 90.67 326 THR A CA 1
ATOM 2289 C C . THR A 1 299 ? -62.186 -15.299 0.606 1.00 89.78 326 THR A C 1
ATOM 2290 O O . THR A 1 299 ? -62.369 -14.446 1.479 1.00 88.91 326 THR A O 1
ATOM 2294 N N . GLU A 1 300 ? -60.964 -15.663 0.196 1.00 90.35 327 GLU A N 1
ATOM 2295 C CA . GLU A 1 300 ? -59.727 -15.175 0.810 1.00 88.16 327 GLU A CA 1
ATOM 2296 C C . GLU A 1 300 ? -59.803 -15.229 2.339 1.00 86.12 327 GLU A C 1
ATOM 2297 O O . GLU A 1 300 ? -59.451 -14.268 3.040 1.00 84.75 327 GLU A O 1
ATOM 2303 N N . SER A 1 301 ? -60.294 -16.365 2.834 1.00 85.34 328 SER A N 1
ATOM 2304 C CA . SER A 1 301 ? -60.407 -16.623 4.270 1.00 83.59 328 SER A CA 1
ATOM 2305 C C . SER A 1 301 ? -59.640 -17.874 4.673 1.00 80.15 328 SER A C 1
ATOM 2306 O O . SER A 1 301 ? -59.346 -18.751 3.857 1.00 78.91 328 SER A O 1
ATOM 2309 N N . ILE A 1 302 ? -59.309 -17.912 5.953 1.00 77.43 329 ILE A N 1
ATOM 2310 C CA . ILE A 1 302 ? -58.633 -19.025 6.566 1.00 78.44 329 ILE A CA 1
ATOM 2311 C C . ILE A 1 302 ? -59.534 -19.461 7.712 1.00 80.07 329 ILE A C 1
ATOM 2312 O O . ILE A 1 302 ? -59.987 -18.620 8.490 1.00 80.46 329 ILE A O 1
ATOM 2317 N N . THR A 1 303 ? -59.806 -20.770 7.787 1.00 81.28 330 THR A N 1
ATOM 2318 C CA . THR A 1 303 ? -60.674 -21.345 8.812 1.00 79.66 330 THR A CA 1
ATOM 2319 C C . THR A 1 303 ? -59.866 -22.179 9.798 1.00 76.46 330 THR A C 1
ATOM 2320 O O . THR A 1 303 ? -59.067 -23.020 9.396 1.00 75.81 330 THR A O 1
ATOM 2324 N N . LEU A 1 304 ? -60.073 -21.912 11.083 1.00 74.23 331 LEU A N 1
ATOM 2325 C CA . LEU A 1 304 ? -59.466 -22.680 12.153 1.00 74.40 331 LEU A CA 1
ATOM 2326 C C . LEU A 1 304 ? -60.540 -23.572 12.769 1.00 76.35 331 LEU A C 1
ATOM 2327 O O . LEU A 1 304 ? -61.626 -23.095 13.093 1.00 75.32 331 LEU A O 1
ATOM 2332 N N . ASP A 1 305 ? -60.240 -24.859 12.934 1.00 78.33 332 ASP A N 1
ATOM 2333 C CA . ASP A 1 305 ? -61.154 -25.777 13.614 1.00 81.28 332 ASP A CA 1
ATOM 2334 C C . ASP A 1 305 ? -61.138 -25.542 15.137 1.00 81.52 332 ASP A C 1
ATOM 2335 O O . ASP A 1 305 ? -60.483 -26.260 15.892 1.00 80.04 332 ASP A O 1
ATOM 2340 N N . THR A 1 306 ? -61.903 -24.538 15.569 1.00 83.11 333 THR A N 1
ATOM 2341 C CA . THR A 1 306 ? -62.035 -24.182 16.990 1.00 83.30 333 THR A CA 1
ATOM 2342 C C . THR A 1 306 ? -63.162 -24.922 17.706 1.00 83.85 333 THR A C 1
ATOM 2343 O O . THR A 1 306 ? -63.507 -24.556 18.830 1.00 84.22 333 THR A O 1
ATOM 2347 N N . SER A 1 307 ? -63.704 -25.976 17.089 1.00 83.86 334 SER A N 1
ATOM 2348 C CA . SER A 1 307 ? -64.925 -26.611 17.584 1.00 86.12 334 SER A CA 1
ATOM 2349 C C . SER A 1 307 ? -64.782 -27.488 18.832 1.00 88.48 334 SER A C 1
ATOM 2350 O O . SER A 1 307 ? -65.790 -27.905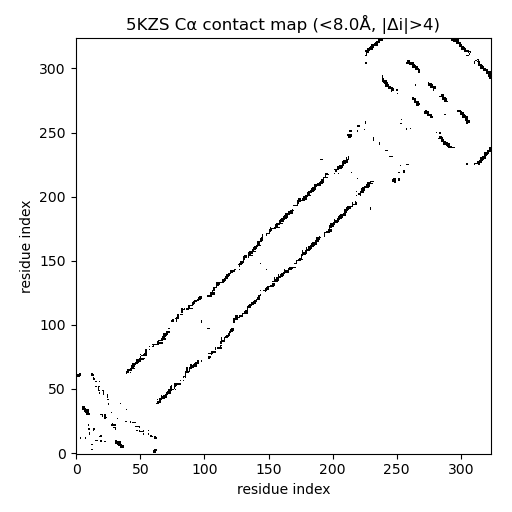 19.384 1.00 91.55 334 SER A O 1
ATOM 2353 N N . GLU A 1 308 ? -63.563 -27.778 19.280 1.00 90.72 335 GLU A N 1
ATOM 2354 C CA . GLU A 1 308 ? -63.369 -28.639 20.451 1.00 94.35 335 GLU A CA 1
ATOM 2355 C C . GLU A 1 308 ? -63.113 -27.866 21.746 1.00 94.57 335 GLU A C 1
ATOM 2356 O O . GLU A 1 308 ? -62.949 -28.466 22.801 1.00 97.64 335 GLU A O 1
ATOM 2362 N N . LEU A 1 309 ? -63.128 -26.542 21.682 1.00 95.33 336 LEU A N 1
ATOM 2363 C CA . LEU A 1 309 ? -62.689 -25.713 22.807 1.00 97.62 336 LEU A CA 1
ATOM 2364 C C . LEU A 1 309 ? -63.802 -25.476 23.833 1.00 98.39 336 LEU A C 1
ATOM 2365 O O . LEU A 1 309 ? -64.950 -25.188 23.457 1.00 95.33 336 LEU A O 1
ATOM 2370 N N . SER A 1 310 ? -63.449 -25.565 25.121 1.00 99.99 337 SER A N 1
ATOM 2371 C CA . SER A 1 310 ? -64.356 -25.168 26.215 1.00 102.15 337 SER A CA 1
ATOM 2372 C C . SER A 1 310 ? -64.493 -23.638 26.278 1.00 102.84 337 SER A C 1
ATOM 2373 O O . SER A 1 310 ? -63.649 -22.922 25.729 1.00 100.45 337 SER A O 1
ATOM 2376 N N . PRO A 1 311 ? -65.564 -23.130 26.932 1.00 106.06 338 PRO A N 1
ATOM 2377 C CA . PRO A 1 311 ? -65.752 -21.683 27.032 1.00 105.81 338 PRO A CA 1
ATOM 2378 C C . PRO A 1 311 ? -64.554 -20.988 27.653 1.00 105.29 338 PRO A C 1
ATOM 2379 O O . PRO A 1 311 ? -64.005 -21.476 28.646 1.00 105.75 338 PRO A O 1
ATOM 2383 N N . GLY A 1 312 ? -64.151 -19.874 27.051 1.00 103.56 339 GLY A N 1
ATOM 2384 C CA . GLY A 1 312 ? -63.006 -19.117 27.530 1.00 104.48 339 GLY A CA 1
ATOM 2385 C C . GLY A 1 312 ? -62.519 -18.045 26.579 1.00 103.57 339 GLY A C 1
ATOM 2386 O O . GLY A 1 312 ? -63.135 -17.775 25.538 1.00 101.11 339 GLY A O 1
ATOM 2387 N N . VAL A 1 313 ? -61.394 -17.445 26.960 1.00 104.12 340 VAL A N 1
ATOM 2388 C CA . VAL A 1 313 ? -60.784 -16.339 26.241 1.00 102.29 340 VAL A CA 1
ATOM 2389 C C . VAL A 1 313 ? -59.438 -16.836 25.726 1.00 100.45 340 VAL A C 1
ATOM 2390 O O . VAL A 1 313 ? -58.567 -17.209 26.512 1.00 102.29 340 VAL A O 1
ATOM 2394 N N . TYR A 1 314 ? -59.285 -16.839 24.403 1.00 97.28 341 TYR A N 1
ATOM 2395 C CA . TYR A 1 314 ? -58.158 -17.480 23.738 1.00 95.53 341 TYR A CA 1
ATOM 2396 C C . TYR A 1 314 ? -57.344 -16.500 22.894 1.00 93.80 341 TYR A C 1
ATOM 2397 O O . TYR A 1 314 ? -57.881 -15.883 21.971 1.00 92.25 341 TYR A O 1
ATOM 2406 N N . ASN A 1 315 ? -56.051 -16.377 23.193 1.00 93.08 342 ASN A N 1
ATOM 2407 C CA . ASN A 1 315 ? -55.146 -15.565 22.373 1.00 91.39 342 ASN A CA 1
ATOM 2408 C C . ASN A 1 315 ? -54.706 -16.381 21.170 1.00 88.47 342 ASN A C 1
ATOM 2409 O O . ASN A 1 315 ? -53.821 -17.229 21.278 1.00 89.08 342 ASN A O 1
ATOM 2414 N N . PHE A 1 316 ? -55.332 -16.129 20.024 1.00 86.50 343 PHE A N 1
ATOM 2415 C CA . PHE A 1 316 ? -55.040 -16.886 18.803 1.00 84.64 343 PHE A CA 1
ATOM 2416 C C . PHE A 1 316 ? -53.978 -16.219 17.956 1.00 83.91 343 PHE A C 1
ATOM 2417 O O . PHE A 1 316 ? -53.704 -15.022 18.110 1.00 84.93 343 PHE A O 1
ATOM 2425 N N . ASN A 1 317 ? -53.358 -17.024 17.095 1.00 82.08 344 ASN A N 1
ATOM 2426 C CA . ASN A 1 317 ? -52.620 -16.513 15.951 1.00 81.37 344 ASN A CA 1
ATOM 2427 C C . ASN A 1 317 ? -52.596 -17.472 14.781 1.00 80.39 344 ASN A C 1
ATOM 2428 O O . ASN A 1 317 ? -52.765 -18.670 14.926 1.00 80.71 344 ASN A O 1
ATOM 2433 N N . VAL A 1 318 ? -52.352 -16.900 13.618 1.00 82.12 345 VAL A N 1
ATOM 2434 C CA . VAL A 1 318 ? -52.069 -17.633 12.406 1.00 83.03 345 VAL A CA 1
ATOM 2435 C C . VAL A 1 318 ? -50.596 -17.314 12.116 1.00 82.24 345 VAL A C 1
ATOM 2436 O O . VAL A 1 318 ? -50.135 -16.229 12.433 1.00 83.11 345 VAL A O 1
ATOM 2440 N N . GLN A 1 319 ? -49.867 -18.282 11.564 1.00 80.94 346 GLN A N 1
ATOM 2441 C CA . GLN A 1 319 ? -48.481 -18.109 11.128 1.00 77.75 346 GLN A CA 1
ATOM 2442 C C . GLN A 1 319 ? -48.302 -18.727 9.754 1.00 76.68 346 GLN A C 1
ATOM 2443 O O . GLN A 1 319 ? -48.799 -19.814 9.496 1.00 74.84 346 GLN A O 1
ATOM 2449 N N . PHE A 1 320 ? -47.584 -18.047 8.876 1.00 77.05 347 PHE A N 1
ATOM 2450 C CA . PHE A 1 320 ? -47.260 -18.614 7.577 1.00 79.64 347 PHE A CA 1
ATOM 2451 C C . PHE A 1 320 ? -45.968 -18.022 7.020 1.00 82.78 347 PHE A C 1
ATOM 2452 O O . PHE A 1 320 ? -45.327 -17.178 7.658 1.00 85.27 347 PHE A O 1
ATOM 2460 N N . ASN A 1 321 ? -45.572 -18.514 5.847 1.00 84.20 348 ASN A N 1
ATOM 2461 C CA . ASN A 1 321 ? -44.301 -18.189 5.246 1.00 83.65 348 ASN A CA 1
ATOM 2462 C C . ASN A 1 321 ? -43.128 -18.492 6.184 1.00 87.52 348 ASN A C 1
ATOM 2463 O O . ASN A 1 321 ? -42.107 -17.837 6.111 1.00 93.19 348 ASN A O 1
ATOM 2468 N N . ASP A 1 322 ? -43.263 -19.502 7.042 1.00 91.28 349 ASP A N 1
ATOM 2469 C CA . ASP A 1 322 ? -42.182 -19.895 7.945 1.00 96.77 349 ASP A CA 1
ATOM 2470 C C . ASP A 1 322 ? -41.132 -20.719 7.190 1.00 99.44 349 ASP A C 1
ATOM 2471 O O . ASP A 1 322 ? -41.449 -21.746 6.584 1.00 96.38 349 ASP A O 1
ATOM 2476 N N . ALA A 1 323 ? -39.897 -20.221 7.202 1.00 104.00 350 ALA A N 1
ATOM 2477 C CA . ALA A 1 323 ? -38.734 -20.922 6.647 1.00 108.31 350 ALA A CA 1
ATOM 2478 C C . ALA A 1 323 ? -37.494 -20.536 7.466 1.00 112.17 350 ALA A C 1
ATOM 2479 O O . ALA A 1 323 ? -36.510 -20.029 6.920 1.00 108.46 350 ALA A O 1
ATOM 2481 N N . TYR A 1 324 ? -37.563 -20.856 8.766 1.00 119.24 351 TYR A N 1
ATOM 2482 C CA . TYR A 1 324 ? -36.781 -20.223 9.855 1.00 124.27 351 TYR A CA 1
ATOM 2483 C C . TYR A 1 324 ? -35.410 -19.655 9.518 1.00 127.67 351 TYR A C 1
ATOM 2484 O O . TYR A 1 324 ? -35.157 -18.495 9.855 1.00 137.83 351 TYR A O 1
ATOM 2493 N N . PRO A 1 325 ? -34.508 -20.454 8.909 1.00 125.91 352 PRO A N 1
ATOM 2494 C CA . PRO A 1 325 ? -33.186 -19.854 8.655 1.00 124.77 352 PRO A CA 1
ATOM 2495 C C . PRO A 1 325 ? -33.266 -18.493 7.938 1.00 120.39 352 PRO A C 1
ATOM 2496 O O . PRO A 1 325 ? -32.813 -17.491 8.495 1.00 120.58 352 PRO A O 1
ATOM 2500 N N . ILE A 1 326 ? -33.904 -18.446 6.765 1.00 115.33 353 ILE A N 1
ATOM 2501 C CA . ILE A 1 326 ? -33.843 -17.255 5.900 1.00 113.79 353 ILE A CA 1
ATOM 2502 C C . ILE A 1 326 ? -34.977 -16.235 6.048 1.00 110.84 353 ILE A C 1
ATOM 2503 O O . ILE A 1 326 ? -34.812 -15.103 5.595 1.00 111.94 353 ILE A O 1
ATOM 2508 N N . THR A 1 327 ? -36.123 -16.620 6.626 1.00 106.66 354 THR A N 1
ATOM 2509 C CA . THR A 1 327 ? -37.204 -15.654 6.880 1.00 103.31 354 THR A CA 1
ATOM 2510 C C . THR A 1 327 ? -36.851 -14.798 8.105 1.00 102.18 354 THR A C 1
ATOM 2511 O O . THR A 1 327 ? -36.424 -13.640 7.923 1.00 99.93 354 THR A O 1
ATOM 2515 N N . GLN A 1 328 ? -36.980 -15.373 9.313 1.00 97.83 355 GLN A N 1
ATOM 2516 C CA . GLN A 1 328 ? -36.555 -14.746 10.600 1.00 98.86 355 GLN A CA 1
ATOM 2517 C C . GLN A 1 328 ? -37.746 -14.383 11.508 1.00 96.05 355 GLN A C 1
ATOM 2518 O O . GLN A 1 328 ? -37.676 -14.568 12.720 1.00 96.91 355 GLN A O 1
ATOM 2524 N N . GLU A 1 329 ? -38.819 -13.853 10.924 1.00 92.76 356 GLU A N 1
ATOM 2525 C CA . GLU A 1 329 ? -40.104 -13.636 11.637 1.00 89.71 356 GLU A CA 1
ATOM 2526 C C . GLU A 1 329 ? -41.250 -14.465 11.052 1.00 84.52 356 GLU A C 1
ATOM 2527 O O . GLU A 1 329 ? -42.117 -14.926 11.798 1.00 81.05 356 GLU A O 1
ATOM 2533 N N . GLY A 1 330 ? -41.269 -14.624 9.726 1.00 81.76 357 GLY A N 1
ATOM 2534 C CA . GLY A 1 330 ? -42.410 -15.195 9.030 1.00 81.42 357 GLY A CA 1
ATOM 2535 C C . GLY A 1 330 ? -43.509 -14.156 9.023 1.00 82.78 357 GLY A C 1
ATOM 2536 O O . GLY A 1 330 ? -43.245 -12.983 9.314 1.00 88.48 357 GLY A O 1
ATOM 2537 N N . CYS A 1 331 ? -44.733 -14.573 8.699 1.00 79.80 358 CYS A N 1
ATOM 2538 C CA . CYS A 1 331 ? -45.908 -13.697 8.758 1.00 77.38 358 CYS A CA 1
ATOM 2539 C C . CYS A 1 331 ? -46.757 -14.125 9.953 1.00 75.06 358 CYS A C 1
ATOM 2540 O O . CYS A 1 331 ? -46.960 -15.301 10.140 1.00 76.19 358 CYS A O 1
ATOM 2543 N N . VAL A 1 332 ? -47.203 -13.187 10.780 1.00 73.22 359 VAL A N 1
ATOM 2544 C CA . VAL A 1 332 ? -48.002 -13.506 11.973 1.00 73.02 359 VAL A CA 1
ATOM 2545 C C . VAL A 1 332 ? -49.213 -12.568 12.064 1.00 73.59 359 VAL A C 1
ATOM 2546 O O . VAL A 1 332 ? -49.106 -11.384 11.775 1.00 76.30 359 VAL A O 1
ATOM 2550 N N . TYR A 1 333 ? -50.365 -13.090 12.459 1.00 72.62 360 TYR A N 1
ATOM 2551 C CA . TYR A 1 333 ? -51.531 -12.254 12.706 1.00 73.38 360 TYR A CA 1
ATOM 2552 C C . TYR A 1 333 ? -52.219 -12.787 13.942 1.00 75.74 360 TYR A C 1
ATOM 2553 O O . TYR A 1 333 ? -52.504 -13.977 14.013 1.00 75.74 360 TYR A O 1
ATOM 2562 N N . ASP A 1 334 ? -52.423 -11.917 14.929 1.00 79.50 361 ASP A N 1
ATOM 2563 C CA . ASP A 1 334 ? -53.032 -12.287 16.210 1.00 83.62 361 ASP A CA 1
ATOM 2564 C C . ASP A 1 334 ? -54.468 -11.756 16.372 1.00 86.16 361 ASP A C 1
ATOM 2565 O O . ASP A 1 334 ? -54.872 -10.780 15.724 1.00 88.22 361 ASP A O 1
ATOM 2570 N N . TRP A 1 335 ? -55.237 -12.416 17.235 1.00 85.73 362 TRP A N 1
ATOM 2571 C CA . TRP A 1 335 ? -56.515 -11.880 17.701 1.00 86.22 362 TRP A CA 1
ATOM 2572 C C . TRP A 1 335 ? -56.995 -12.645 18.926 1.00 85.51 362 TRP A C 1
ATOM 2573 O O . TRP A 1 335 ? -56.557 -13.767 19.175 1.00 82.70 362 TRP A O 1
ATOM 2584 N N . VAL A 1 336 ? -57.882 -12.010 19.687 1.00 86.98 363 VAL A N 1
ATOM 2585 C CA . VAL A 1 336 ? -58.524 -12.633 20.835 1.00 88.90 363 VAL A CA 1
ATOM 2586 C C . VAL A 1 336 ? -59.845 -13.232 20.359 1.00 88.20 363 VAL A C 1
ATOM 2587 O O . VAL A 1 336 ? -60.641 -12.538 19.727 1.00 90.68 363 VAL A O 1
ATOM 2591 N N . LEU A 1 337 ? -60.057 -14.512 20.666 1.00 86.93 364 LEU A N 1
ATOM 2592 C CA . LEU A 1 337 ? -61.320 -15.220 20.395 1.00 87.57 364 LEU A CA 1
ATOM 2593 C C . LEU A 1 337 ? -62.014 -15.627 21.698 1.00 87.99 364 LEU A C 1
ATOM 2594 O O . LEU A 1 337 ? -61.473 -16.431 22.471 1.00 86.00 364 LEU A O 1
ATOM 2599 N N . THR A 1 338 ? -63.206 -15.076 21.928 1.00 88.45 365 THR A N 1
ATOM 2600 C CA . THR A 1 338 ? -64.011 -15.426 23.090 1.00 91.10 365 THR A CA 1
ATOM 2601 C C . THR A 1 338 ? -65.000 -16.525 22.702 1.00 91.93 365 THR A C 1
ATOM 2602 O O . THR A 1 338 ? -65.736 -16.392 21.722 1.00 90.54 365 THR A O 1
ATOM 2606 N N . VAL A 1 339 ? -64.980 -17.620 23.460 1.00 93.75 366 VAL A N 1
ATOM 2607 C CA . VAL A 1 339 ? -65.907 -18.728 23.276 1.00 94.39 366 VAL A CA 1
ATOM 2608 C C . VAL A 1 339 ? -66.855 -18.733 24.471 1.00 98.52 366 VAL A C 1
ATOM 2609 O O . VAL A 1 339 ? -66.408 -18.746 25.620 1.00 97.41 366 VAL A O 1
ATOM 2613 N N . ASN A 1 340 ? -68.157 -18.704 24.184 1.00 104.12 367 ASN A N 1
ATOM 2614 C CA . ASN A 1 340 ? -69.219 -18.802 25.204 1.00 109.83 367 ASN A CA 1
ATOM 2615 C C . ASN A 1 340 ? -70.294 -19.810 24.784 1.00 110.71 367 ASN A C 1
ATOM 2616 O O . ASN A 1 340 ? -70.207 -20.463 23.743 1.00 109.93 367 ASN A O 1
#

Foldseek 3Di:
DLADADFAFLCVLQVDPQQLVLCVQLVHPDSRDTDHQVSQAPGQEREHARAVCACVSLSVLNHHARHQEYEYNYHQRHAENDQHQHHQNHAEYYYDADDPPDEHHHEDDLHQNHLHEEYEENYHYDAADDLHDNAHYAEYYEPDEQNRDDLRDHYLNHAYEAHDHEAYQDHDLHDRVQNHAEYHHHHYAHAAEPQRDRNNHYQAYEHEHYAYLAYRPNCLLRYDYFEHEYAFEEEEDEAQDKDKTARQVLLSCVVNPQPFNDKWKWWDDPHIDTFDKDADNVRNMIITRRNPDDFDKTWMKMFGSDPCPPRPHGYMYIYIYGYD

B-factor: mean 85.65, std 11.06, range [61.97, 144.38]

Solvent-accessible surface area: 15300 Å² total

InterPro domains:
  IPR001611 Leucine-rich repeat [PS51450] (198-219)
  IPR001611 Leucine-rich repeat [PS51450] (243-264)
  IPR003591 Leucine-rich repeat, typical subtype [SM00369] (196-217)
  IPR003591 Leucine-rich repeat, typical subtype [SM00369] (218-240)
  IPR003591 Leucine-rich repeat, typical subtype [SM00369] (241-264)
  IPR024634 Internalin, N-terminal [PF12354] (29-73)
  IPR032675 Leucine-rich repeat domain superfamily [G3DSA:3.80.10.10] (80-269)

Secondary structure (DSSP, 8-state):
--PPPSSEEHHHHS-SHHHHH--TTTT-S-TT-EE-HHHHHT--EEE---TT--S---GGGG---S--EEE----TT-------TT-TT--EEEPPPPPTT---EE-----SS----EE---SEEPS-----------EE-----GGG-----S-TT--EEE--SS--S-----SS-TT--EEE--SS--EE----S--TT--EEE--SBEESS--GGG-TTEE-S-EEEE---EEE-TT--EEEE-HHHHHHHHT------EEEEE-SSS-EEE-EEEETTTTEEEE--TTPPSEEEEEEEEES--TTTSSS-EEEEEEEEE-

Radius of gyration: 26.75 Å; Cα contacts (8 Å, |Δi|>4): 806; chains: 1; bounding box: 72×65×43 Å